Protein AF-A0A9E0TW47-F1 (afdb_monomer_lite)

pLDDT: mean 91.55, std 10.94, range [52.06, 98.81]

Radius of gyration: 15.52 Å; chains: 1; bounding box: 39×32×37 Å

Sequence (201 aa):
GRAPLPYGQGLGFINGILNSKADAVGSALYISNMIDGYDVPGVHNATHGLWDVYEYIRGSRYKATTPVRLLHEMWDNFFDNSPAGSKFLQNCHSQGATHVRNALLDYSEERRQRIFVVAIAPGSYIDPKTCAKVIHYRAPWWRDFVPRIDSAGAERAKGTIVDLKSHPDAKFFDHEFQSPTYRGVLKQHIDKYIESGGQSL

Secondary structure (DSSP, 8-state):
-PPPPSTT-EEEEE--SS--HHHHHHHHHHHHTTTTT----EE----S-HHHHHHHHHH-TT---HHHHHHHHHHHHHHHTS-TT--EEEEEETHHHHHHHHHHHHS-HHHHTTEEEEEES-SSPPPTTSSSEEEEEE--TTT--GGGS-HHHHHHTGGGEEEPPPPTTS-SS---TT-HHHHHHHHHHHHHHHHTTS---

Structure (mmCIF, N/CA/C/O backbone):
data_AF-A0A9E0TW47-F1
#
_entry.id   AF-A0A9E0TW47-F1
#
loop_
_atom_site.group_PDB
_atom_site.id
_atom_site.type_symbol
_atom_site.label_atom_id
_atom_site.label_alt_id
_atom_site.label_comp_id
_atom_site.label_asym_id
_atom_site.label_entity_id
_atom_site.label_seq_id
_atom_site.pdbx_PDB_ins_code
_atom_site.Cartn_x
_atom_site.Cartn_y
_atom_site.Cartn_z
_atom_site.occupancy
_atom_site.B_iso_or_equiv
_atom_site.auth_seq_id
_atom_site.auth_comp_id
_atom_site.auth_asym_id
_atom_site.auth_atom_id
_atom_site.pdbx_PDB_model_num
ATOM 1 N N . GLY A 1 1 ? -20.648 8.342 -9.990 1.00 66.50 1 GLY A N 1
ATOM 2 C CA . GLY A 1 1 ? -19.434 7.890 -9.280 1.00 66.50 1 GLY A CA 1
ATOM 3 C C . GLY A 1 1 ? -19.555 6.408 -8.996 1.00 66.50 1 GLY A C 1
ATOM 4 O O . GLY A 1 1 ? -20.666 5.897 -9.092 1.00 66.50 1 GLY A O 1
ATOM 5 N N . ARG A 1 2 ? -18.442 5.725 -8.702 1.00 84.94 2 ARG A N 1
ATOM 6 C CA . ARG A 1 2 ? -18.466 4.345 -8.183 1.00 84.94 2 ARG A CA 1
ATOM 7 C C . ARG A 1 2 ? -19.050 4.356 -6.761 1.00 84.94 2 ARG A C 1
ATOM 9 O O . ARG A 1 2 ? -18.980 5.384 -6.090 1.00 84.94 2 ARG A O 1
ATOM 16 N N . ALA A 1 3 ? -19.689 3.267 -6.344 1.00 89.94 3 ALA A N 1
ATOM 17 C CA . ALA A 1 3 ? -20.234 3.163 -4.989 1.00 89.94 3 ALA A CA 1
ATOM 18 C C . ALA A 1 3 ? -19.086 3.012 -3.976 1.00 89.94 3 ALA A C 1
ATOM 20 O O . ALA A 1 3 ? -18.102 2.357 -4.314 1.00 89.94 3 ALA A O 1
ATOM 21 N N . PRO A 1 4 ? -19.174 3.572 -2.759 1.00 90.50 4 PRO A N 1
ATOM 22 C CA . PRO A 1 4 ? -18.180 3.312 -1.722 1.00 90.50 4 PRO A CA 1
ATOM 23 C C . PRO A 1 4 ? -18.244 1.852 -1.258 1.00 90.50 4 PRO A C 1
ATOM 25 O O . PRO A 1 4 ? -19.261 1.177 -1.437 1.00 90.50 4 PRO A O 1
ATOM 28 N N . LEU A 1 5 ? -17.167 1.386 -0.627 1.00 92.00 5 LEU A N 1
ATOM 29 C CA . LEU A 1 5 ? -17.155 0.108 0.085 1.00 92.00 5 LEU A CA 1
ATOM 30 C C . LEU A 1 5 ? -18.229 0.056 1.194 1.00 92.00 5 LEU A C 1
ATOM 32 O O . LEU A 1 5 ? -18.685 1.108 1.657 1.00 92.00 5 LEU A O 1
ATOM 36 N N . PRO A 1 6 ? -18.631 -1.152 1.645 1.00 93.00 6 PRO A N 1
ATOM 37 C CA . PRO A 1 6 ? -19.550 -1.302 2.769 1.00 93.00 6 PRO A CA 1
ATOM 38 C C . PRO A 1 6 ? -19.101 -0.515 4.007 1.00 93.00 6 PRO A C 1
ATOM 40 O O . PRO A 1 6 ? -17.908 -0.368 4.274 1.00 93.00 6 PRO A O 1
ATOM 43 N N . TYR A 1 7 ? -20.071 -0.028 4.783 1.00 90.94 7 TYR A N 1
ATOM 44 C CA . TYR A 1 7 ? -19.818 0.797 5.964 1.00 90.94 7 TYR A CA 1
ATOM 45 C C . TYR A 1 7 ? -18.813 0.143 6.931 1.00 90.94 7 TYR A C 1
ATOM 47 O O . TYR A 1 7 ? -18.947 -1.031 7.275 1.00 90.94 7 TYR A O 1
ATOM 55 N N . GLY A 1 8 ? -17.804 0.911 7.361 1.00 91.31 8 GLY A N 1
ATOM 56 C CA . GLY A 1 8 ? -16.704 0.435 8.210 1.00 91.31 8 GLY A CA 1
ATOM 57 C C . GLY A 1 8 ? -15.509 -0.171 7.462 1.00 91.31 8 GLY A C 1
ATOM 58 O O . GLY A 1 8 ? -14.531 -0.552 8.104 1.00 91.31 8 GLY A O 1
ATOM 59 N N . GLN A 1 9 ? -15.549 -0.224 6.126 1.00 94.81 9 GLN A N 1
ATOM 60 C CA . GLN A 1 9 ? -14.432 -0.658 5.283 1.00 94.81 9 GLN A CA 1
ATOM 61 C C . GLN A 1 9 ? -13.877 0.513 4.467 1.00 94.81 9 GLN A C 1
ATOM 63 O O . GLN A 1 9 ? -14.624 1.330 3.931 1.00 94.81 9 GLN A O 1
ATOM 68 N N . GLY A 1 10 ? -12.554 0.593 4.364 1.00 95.88 10 GLY A N 1
ATOM 69 C CA . GLY A 1 10 ? -11.852 1.645 3.642 1.00 95.88 10 GLY A CA 1
ATOM 70 C C . GLY A 1 10 ? -10.606 1.094 2.972 1.00 95.88 10 GLY A C 1
ATOM 71 O O . GLY A 1 10 ? -9.809 0.397 3.598 1.00 95.88 10 GLY A O 1
ATOM 72 N N . LEU A 1 11 ? -10.441 1.403 1.690 1.00 97.06 11 LEU A N 1
ATOM 73 C CA . LEU A 1 11 ? -9.327 0.931 0.879 1.00 97.06 11 LEU A CA 1
ATOM 74 C C . LEU A 1 11 ? -8.793 2.090 0.045 1.00 97.06 11 LEU A C 1
ATOM 76 O O . LEU A 1 11 ? -9.553 2.728 -0.672 1.00 97.06 11 LEU A O 1
ATOM 80 N N . GLY A 1 12 ? -7.490 2.350 0.119 1.00 97.38 12 GLY A N 1
ATOM 81 C CA . GLY A 1 12 ? -6.844 3.437 -0.614 1.00 97.38 12 GLY A CA 1
ATOM 82 C C . GLY A 1 12 ? -5.634 2.998 -1.426 1.00 97.38 12 GLY A C 1
ATOM 83 O O . GLY A 1 12 ? -5.097 1.896 -1.260 1.00 97.38 12 GLY A O 1
ATOM 84 N N . PHE A 1 13 ? -5.176 3.903 -2.290 1.00 97.88 13 PHE A N 1
ATOM 85 C CA . PHE A 1 13 ? -3.991 3.717 -3.122 1.00 97.88 13 PHE A CA 1
ATOM 86 C C . PHE A 1 13 ? -3.110 4.973 -3.183 1.00 97.88 13 PHE A C 1
ATOM 88 O O . PHE A 1 13 ? -3.596 6.100 -3.134 1.00 97.88 13 PHE A O 1
ATOM 95 N N . ILE A 1 14 ? -1.798 4.782 -3.323 1.00 97.00 14 ILE A N 1
ATOM 96 C CA . ILE A 1 14 ? -0.852 5.839 -3.702 1.00 97.00 14 ILE A CA 1
ATOM 97 C C . ILE A 1 14 ? 0.190 5.295 -4.681 1.00 97.00 14 ILE A C 1
ATOM 99 O O . ILE A 1 14 ? 0.812 4.254 -4.442 1.00 97.00 14 ILE A O 1
ATOM 103 N N . ASN A 1 15 ? 0.388 6.019 -5.784 1.00 93.38 15 ASN A N 1
ATOM 104 C CA . ASN A 1 15 ? 1.308 5.640 -6.854 1.00 93.38 15 ASN A CA 1
ATOM 105 C C . ASN A 1 15 ? 2.779 5.949 -6.539 1.00 93.38 15 ASN A C 1
ATOM 107 O O . ASN A 1 15 ? 3.117 6.773 -5.686 1.00 93.38 15 ASN A O 1
ATOM 111 N N . GLY A 1 16 ? 3.651 5.305 -7.314 1.00 88.94 16 GLY A N 1
ATOM 112 C CA . GLY A 1 16 ? 5.073 5.607 -7.393 1.00 88.94 16 GLY A CA 1
ATOM 113 C C . GLY A 1 16 ? 5.393 6.865 -8.197 1.00 88.94 16 GLY A C 1
ATOM 114 O O . GLY A 1 16 ? 4.528 7.673 -8.525 1.00 88.94 16 GLY A O 1
ATOM 115 N N . ILE A 1 17 ? 6.664 7.021 -8.542 1.00 83.62 17 ILE A N 1
ATOM 116 C CA . ILE A 1 17 ? 7.142 8.148 -9.351 1.00 83.62 17 ILE A CA 1
ATOM 117 C C . ILE A 1 17 ? 6.921 7.969 -10.836 1.00 83.62 17 ILE A C 1
ATOM 119 O O . ILE A 1 17 ? 6.641 6.862 -11.282 1.00 83.62 17 ILE A O 1
ATOM 123 N N . LEU A 1 18 ? 7.067 9.062 -11.589 1.00 78.94 18 LEU A N 1
ATOM 124 C CA . LEU A 1 18 ? 6.914 9.081 -13.049 1.00 78.94 18 LEU A CA 1
ATOM 125 C C . LEU A 1 18 ? 5.565 8.530 -13.530 1.00 78.94 18 LEU A C 1
ATOM 127 O O . LEU A 1 18 ? 5.456 7.971 -14.615 1.00 78.94 18 LEU A O 1
ATOM 131 N N . ASN A 1 19 ? 4.536 8.695 -12.704 1.00 79.81 19 ASN A N 1
ATOM 132 C CA . ASN A 1 19 ? 3.164 8.380 -13.052 1.00 79.81 19 ASN A CA 1
ATOM 133 C C . ASN A 1 19 ? 2.421 9.692 -13.295 1.00 79.81 19 ASN A C 1
ATOM 135 O O . ASN A 1 19 ? 2.396 10.582 -12.433 1.00 79.81 19 ASN A O 1
ATOM 139 N N . SER A 1 20 ? 1.783 9.805 -14.455 1.00 84.06 20 SER A N 1
ATOM 140 C CA . SER A 1 20 ? 0.803 10.856 -14.693 1.00 84.06 20 SER A CA 1
ATOM 141 C C . SER A 1 20 ? -0.398 10.674 -13.757 1.00 84.06 20 SER A C 1
ATOM 143 O O . SER A 1 20 ? -0.607 9.616 -13.153 1.00 84.06 20 SER A O 1
ATOM 145 N N . LYS A 1 21 ? -1.243 11.703 -13.652 1.00 85.50 21 LYS A N 1
ATOM 146 C CA . LYS A 1 21 ? -2.516 11.573 -12.930 1.00 85.50 21 LYS A CA 1
ATOM 147 C C . LYS A 1 21 ? -3.383 10.452 -13.524 1.00 85.50 21 LYS A C 1
ATOM 149 O O . LYS A 1 21 ? -4.067 9.760 -12.778 1.00 85.50 21 LYS A O 1
ATOM 154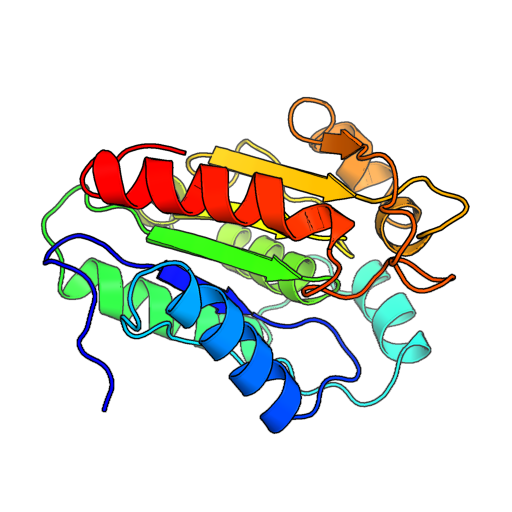 N N . ALA A 1 22 ? -3.332 10.258 -14.844 1.00 87.38 22 ALA A N 1
ATOM 155 C CA . ALA A 1 22 ? -4.068 9.195 -15.522 1.00 87.38 22 ALA A CA 1
ATOM 156 C C . ALA A 1 22 ? -3.562 7.800 -15.119 1.00 87.38 22 ALA A C 1
ATOM 158 O O . ALA A 1 22 ? -4.381 6.919 -14.880 1.00 87.38 22 ALA A O 1
ATOM 159 N N . ASP A 1 23 ? -2.251 7.616 -14.946 1.00 87.75 23 ASP A N 1
ATOM 160 C CA . ASP A 1 23 ? -1.669 6.336 -14.507 1.00 87.75 23 ASP A CA 1
ATOM 161 C C . ASP A 1 23 ? -2.045 6.006 -13.055 1.00 87.75 23 ASP A C 1
ATOM 163 O O . ASP A 1 23 ? -2.384 4.864 -12.720 1.00 87.75 23 ASP A O 1
ATOM 167 N N . ALA A 1 24 ? -2.046 7.025 -12.187 1.00 90.00 24 ALA A N 1
ATOM 168 C CA . ALA A 1 24 ? -2.489 6.886 -10.803 1.00 90.00 24 ALA A CA 1
ATOM 169 C C . ALA A 1 24 ? -3.975 6.496 -10.726 1.00 90.00 24 ALA A C 1
ATOM 171 O O . ALA A 1 24 ? -4.329 5.557 -10.010 1.00 90.00 24 ALA A O 1
ATOM 172 N N . VAL A 1 25 ? -4.829 7.155 -11.519 1.00 91.56 25 VAL A N 1
ATOM 173 C CA . VAL A 1 25 ? -6.249 6.792 -11.659 1.00 91.56 25 VAL A CA 1
ATOM 174 C C . VAL A 1 25 ? -6.395 5.383 -12.232 1.00 91.56 25 VAL A C 1
ATOM 176 O O . VAL A 1 25 ? -7.169 4.597 -11.699 1.00 91.56 25 VAL A O 1
ATOM 179 N N . GLY A 1 26 ? -5.625 5.022 -13.260 1.00 93.12 26 GLY A N 1
ATOM 180 C CA . GLY A 1 26 ? -5.636 3.684 -13.850 1.00 93.12 26 GLY A CA 1
ATOM 181 C C . GLY A 1 26 ? -5.308 2.592 -12.832 1.00 93.12 26 GLY A C 1
ATOM 182 O O . GLY A 1 26 ? -5.943 1.542 -12.828 1.00 93.12 26 GLY A O 1
ATOM 183 N N . SER A 1 27 ? -4.381 2.857 -11.913 1.00 94.44 27 SER A N 1
ATOM 184 C CA . SER A 1 27 ? -4.019 1.921 -10.841 1.00 94.44 27 SER A CA 1
ATOM 185 C C . SER A 1 27 ? -5.092 1.810 -9.754 1.00 94.44 27 SER A C 1
ATOM 187 O O . SER A 1 27 ? -5.380 0.704 -9.300 1.00 94.44 27 SER A O 1
ATOM 189 N N . ALA A 1 28 ? -5.749 2.914 -9.388 1.00 93.94 28 ALA A N 1
ATOM 190 C CA . ALA A 1 28 ? -6.915 2.867 -8.503 1.00 93.94 28 ALA A CA 1
ATOM 191 C C . ALA A 1 28 ? -8.090 2.113 -9.155 1.00 93.94 28 ALA A C 1
ATOM 193 O O . ALA A 1 28 ? -8.722 1.275 -8.515 1.00 93.94 28 ALA A O 1
ATOM 194 N N . LEU A 1 29 ? -8.335 2.331 -10.453 1.00 94.62 29 LEU A N 1
ATOM 195 C CA . LEU A 1 29 ? -9.339 1.596 -11.230 1.00 94.62 29 LEU A CA 1
ATOM 196 C C . LEU A 1 29 ? -9.000 0.107 -11.346 1.00 94.62 29 LEU A C 1
ATOM 198 O O . LEU A 1 29 ? -9.902 -0.722 -11.276 1.00 94.62 29 LEU A O 1
ATOM 202 N N . TYR A 1 30 ? -7.719 -0.236 -11.490 1.00 95.94 30 TYR A N 1
ATOM 203 C CA . TYR A 1 30 ? -7.255 -1.621 -11.504 1.00 95.94 30 TYR A CA 1
ATOM 204 C C . TYR A 1 30 ? -7.615 -2.344 -10.203 1.00 95.94 30 TYR A C 1
ATOM 206 O O . TYR A 1 30 ? -8.184 -3.430 -10.264 1.00 95.94 30 TYR A O 1
ATOM 214 N N . ILE A 1 31 ? -7.369 -1.717 -9.047 1.00 95.88 31 ILE A N 1
ATOM 215 C CA . ILE A 1 31 ? -7.783 -2.251 -7.740 1.00 95.88 31 ILE A CA 1
ATOM 216 C C . ILE A 1 31 ? -9.305 -2.315 -7.645 1.00 95.88 31 ILE A C 1
ATOM 218 O O . ILE A 1 31 ? -9.854 -3.341 -7.270 1.00 95.88 31 ILE A O 1
ATOM 222 N N . SER A 1 32 ? -9.991 -1.239 -8.023 1.00 95.50 32 SER A N 1
ATOM 223 C CA . SER A 1 32 ? -11.448 -1.156 -7.976 1.00 95.50 32 SER A CA 1
ATOM 224 C C . SER A 1 32 ? -12.118 -2.269 -8.794 1.00 95.50 32 SER A C 1
ATOM 226 O O . SER A 1 32 ? -13.090 -2.873 -8.355 1.00 95.50 32 SER A O 1
ATOM 228 N N . ASN A 1 33 ? -11.555 -2.631 -9.948 1.00 94.19 33 ASN A N 1
ATOM 229 C CA . ASN A 1 33 ? -12.041 -3.752 -10.753 1.00 94.19 33 ASN A CA 1
ATOM 230 C C . ASN A 1 33 ? -11.801 -5.129 -10.091 1.00 94.19 33 ASN A C 1
ATOM 232 O O . ASN A 1 33 ? -12.416 -6.102 -10.514 1.00 94.19 33 ASN A O 1
ATOM 236 N N . MET A 1 34 ? -10.925 -5.238 -9.083 1.00 94.12 34 MET A N 1
ATOM 237 C CA . MET A 1 34 ? -10.777 -6.458 -8.269 1.00 94.12 34 MET A CA 1
ATOM 238 C C . MET A 1 34 ? -11.858 -6.595 -7.193 1.00 94.12 34 MET A C 1
ATOM 240 O O . MET A 1 34 ? -12.039 -7.700 -6.688 1.00 94.12 34 MET A O 1
ATOM 244 N N . ILE A 1 35 ? -12.540 -5.494 -6.859 1.00 93.06 35 ILE A N 1
ATOM 245 C CA . ILE A 1 35 ? -13.580 -5.388 -5.825 1.00 93.06 35 ILE A CA 1
ATOM 246 C C . ILE A 1 35 ? -14.906 -4.944 -6.443 1.00 93.06 35 ILE A C 1
ATOM 248 O O . ILE A 1 35 ? -15.518 -3.980 -5.999 1.00 93.06 35 ILE A O 1
ATOM 252 N N . ASP A 1 36 ? -15.315 -5.584 -7.537 1.00 90.94 36 ASP A N 1
ATOM 253 C CA . ASP A 1 36 ? -16.623 -5.369 -8.175 1.00 90.94 36 ASP A CA 1
ATOM 254 C C . ASP A 1 36 ? -16.950 -3.903 -8.533 1.00 90.94 36 ASP A C 1
ATOM 256 O O . ASP A 1 36 ? -18.107 -3.507 -8.671 1.00 90.94 36 ASP A O 1
ATOM 260 N N . GLY A 1 37 ? -15.918 -3.076 -8.727 1.00 91.62 37 GLY A N 1
ATOM 261 C CA . GLY A 1 37 ? -16.061 -1.678 -9.114 1.00 91.62 37 GLY A CA 1
ATOM 262 C C . GLY A 1 37 ? -16.352 -0.710 -7.964 1.00 91.62 37 GLY A C 1
ATOM 263 O O . GLY A 1 37 ? -16.763 0.416 -8.254 1.00 91.62 37 GLY A O 1
ATOM 264 N N . TYR A 1 38 ? -16.130 -1.087 -6.699 1.00 93.69 38 TYR A N 1
ATOM 265 C CA . TYR A 1 38 ? -16.208 -0.155 -5.563 1.00 93.69 38 TYR A CA 1
ATOM 266 C C . TYR A 1 38 ? -15.161 0.957 -5.646 1.00 93.69 38 TYR A C 1
ATOM 268 O O . TYR A 1 38 ? -14.063 0.762 -6.160 1.00 93.69 38 TYR A O 1
ATOM 276 N N . ASP A 1 39 ? -15.491 2.136 -5.135 1.00 92.44 39 ASP A N 1
ATOM 277 C CA . ASP A 1 39 ? -14.611 3.296 -5.159 1.00 92.44 39 ASP A CA 1
ATOM 278 C C . ASP A 1 39 ? -13.325 3.055 -4.357 1.00 92.44 39 ASP A C 1
ATOM 280 O O . ASP A 1 39 ? -13.345 2.483 -3.266 1.00 92.44 39 ASP A O 1
ATOM 284 N N . VAL A 1 40 ? -12.204 3.504 -4.921 1.00 94.56 40 VAL A N 1
ATOM 285 C CA . VAL A 1 40 ? -10.871 3.395 -4.320 1.00 94.56 40 VAL A CA 1
ATOM 286 C C . VAL A 1 40 ? -10.241 4.784 -4.341 1.00 94.56 40 VAL A C 1
ATOM 288 O O . VAL A 1 40 ? -9.709 5.187 -5.383 1.00 94.56 40 VAL A O 1
ATOM 291 N N . PRO A 1 41 ? -10.286 5.542 -3.230 1.00 92.06 41 PRO A N 1
ATOM 292 C CA . PRO A 1 41 ? -9.598 6.820 -3.145 1.00 92.06 41 PRO A CA 1
ATOM 293 C C . PRO A 1 41 ? -8.095 6.659 -3.404 1.00 92.06 41 PRO A C 1
ATOM 295 O O . PRO A 1 41 ? -7.439 5.725 -2.932 1.00 92.06 41 PRO A O 1
ATOM 298 N N . GLY A 1 42 ? -7.545 7.591 -4.182 1.00 89.12 42 GLY A N 1
ATOM 299 C CA . GLY A 1 42 ? -6.147 7.591 -4.589 1.00 89.12 42 GLY A CA 1
ATOM 300 C C . GLY A 1 42 ? -5.460 8.914 -4.273 1.00 89.12 42 GLY A C 1
ATOM 301 O O . GLY A 1 42 ? -5.961 9.976 -4.643 1.00 89.12 42 GLY A O 1
ATOM 302 N N . VAL A 1 43 ? -4.282 8.857 -3.654 1.00 91.50 43 VAL A N 1
ATOM 303 C CA . VAL A 1 43 ? -3.378 10.008 -3.538 1.00 91.50 43 VAL A CA 1
ATOM 304 C C . VAL A 1 43 ? -2.419 9.989 -4.723 1.00 91.50 43 VAL A C 1
ATOM 306 O O . VAL A 1 43 ? -1.697 9.013 -4.927 1.00 91.50 43 VAL A O 1
ATOM 309 N N . HIS A 1 44 ? -2.398 11.071 -5.508 1.00 89.00 44 HIS A N 1
ATOM 310 C CA . HIS A 1 44 ? -1.461 11.199 -6.625 1.00 89.00 44 HIS A CA 1
ATOM 311 C C . HIS A 1 44 ? -0.129 11.783 -6.154 1.00 89.00 44 HIS A C 1
ATOM 313 O O . HIS A 1 44 ? -0.052 12.940 -5.737 1.00 89.00 44 HIS A O 1
ATOM 319 N N . ASN A 1 45 ? 0.934 10.990 -6.256 1.00 84.50 45 ASN A N 1
ATOM 320 C CA . ASN A 1 45 ? 2.296 11.469 -6.057 1.00 84.50 45 ASN A CA 1
ATOM 321 C C . ASN A 1 45 ? 2.837 12.109 -7.348 1.00 84.50 45 ASN A C 1
ATOM 323 O O . ASN A 1 45 ? 3.370 11.417 -8.220 1.00 84.50 45 ASN A O 1
ATOM 327 N N . ALA A 1 46 ? 2.687 13.429 -7.476 1.00 77.62 46 ALA A N 1
ATOM 328 C CA . ALA A 1 46 ? 3.235 14.197 -8.591 1.00 77.62 46 ALA A CA 1
ATOM 329 C C . ALA A 1 46 ? 4.754 14.382 -8.422 1.00 77.62 46 ALA A C 1
ATOM 331 O O . ALA A 1 46 ? 5.208 15.124 -7.551 1.00 77.62 46 ALA A O 1
ATOM 332 N N . THR A 1 47 ? 5.550 13.708 -9.253 1.00 67.38 47 THR A N 1
ATOM 333 C CA . THR A 1 47 ? 7.022 13.773 -9.219 1.00 67.38 47 THR A CA 1
ATOM 334 C C . THR A 1 47 ? 7.618 14.099 -10.578 1.00 67.38 47 THR A C 1
ATOM 336 O O . THR A 1 47 ? 7.042 13.769 -11.611 1.00 67.38 47 THR A O 1
ATOM 339 N N . HIS A 1 48 ? 8.792 14.737 -10.560 1.00 61.62 48 HIS A N 1
ATOM 340 C CA . HIS A 1 48 ? 9.420 15.347 -11.735 1.00 61.62 48 HIS A CA 1
ATOM 341 C C . HIS A 1 48 ? 10.665 14.590 -12.261 1.00 61.62 48 HIS A C 1
ATOM 343 O O . HIS A 1 48 ? 11.260 15.035 -13.236 1.00 61.62 48 HIS A O 1
ATOM 349 N N . GLY A 1 49 ? 11.060 13.442 -11.678 1.00 61.22 49 GLY A N 1
ATOM 350 C CA . GLY A 1 49 ? 12.235 12.673 -12.132 1.00 61.22 49 GLY A CA 1
ATOM 351 C C . GLY A 1 49 ? 12.620 11.479 -11.240 1.00 61.22 49 GLY A C 1
ATOM 352 O O . GLY A 1 49 ? 12.300 11.465 -10.056 1.00 61.22 49 GLY A O 1
ATOM 353 N N . LEU A 1 50 ? 13.318 10.476 -11.797 1.00 60.69 50 LEU A N 1
ATOM 354 C CA . LEU A 1 50 ? 13.787 9.266 -11.083 1.00 60.69 50 LEU A CA 1
ATOM 355 C C . LEU A 1 50 ? 14.970 9.535 -10.133 1.00 60.69 50 LEU A C 1
ATOM 357 O O . LEU A 1 50 ? 14.973 9.065 -8.996 1.00 60.69 50 LEU A O 1
ATOM 361 N N . TRP A 1 51 ? 15.970 10.289 -10.597 1.00 58.22 51 TRP A N 1
ATOM 362 C CA . TRP A 1 51 ? 17.236 10.498 -9.880 1.00 58.22 51 TRP A CA 1
ATOM 363 C C . TRP A 1 51 ? 17.105 11.452 -8.693 1.00 58.22 51 TRP A C 1
ATOM 365 O O . TRP A 1 51 ? 17.549 11.121 -7.594 1.00 58.22 51 TRP A O 1
ATOM 375 N N . ASP A 1 52 ? 16.398 12.566 -8.874 1.00 59.81 52 ASP A N 1
ATOM 376 C CA . ASP A 1 52 ? 16.124 13.518 -7.790 1.00 59.81 52 ASP A CA 1
ATOM 377 C C . ASP A 1 52 ? 15.297 12.874 -6.676 1.00 59.81 52 ASP A C 1
ATOM 379 O O . ASP A 1 52 ? 15.482 13.159 -5.496 1.00 59.81 52 ASP A O 1
ATOM 383 N N . VAL A 1 53 ? 14.415 11.939 -7.036 1.00 61.25 53 VAL A N 1
ATOM 384 C CA . VAL A 1 53 ? 13.639 11.167 -6.068 1.00 61.25 53 VAL A CA 1
ATOM 385 C C . VAL A 1 53 ? 14.515 10.178 -5.317 1.00 61.25 53 VAL A C 1
ATOM 387 O O . VAL A 1 53 ? 14.318 9.994 -4.123 1.00 61.25 53 VAL A O 1
ATOM 390 N N . TYR A 1 54 ? 15.477 9.539 -5.974 1.00 62.56 54 TYR A N 1
ATOM 391 C CA . TYR A 1 54 ? 16.385 8.612 -5.311 1.00 62.56 54 TYR A CA 1
ATOM 392 C C . TYR A 1 54 ? 17.242 9.308 -4.244 1.00 62.56 54 TYR A C 1
ATOM 394 O O . TYR A 1 54 ? 17.334 8.854 -3.099 1.00 62.56 54 TYR A O 1
ATOM 402 N N . GLU A 1 55 ? 17.820 10.450 -4.612 1.00 60.97 55 GLU A N 1
ATOM 403 C CA . GLU A 1 55 ? 18.509 11.374 -3.708 1.00 60.97 55 GLU A CA 1
ATOM 404 C C . GLU A 1 55 ? 17.576 11.821 -2.575 1.00 60.97 55 GLU A C 1
ATOM 406 O O . GLU A 1 55 ? 17.918 11.709 -1.393 1.00 60.97 55 GLU A O 1
ATOM 411 N N . TYR A 1 56 ? 16.351 12.227 -2.924 1.00 62.66 56 TYR A N 1
ATOM 412 C CA . TYR A 1 56 ? 15.334 12.629 -1.964 1.00 62.66 56 TYR A CA 1
ATOM 413 C C . TYR A 1 56 ? 14.974 11.495 -1.003 1.00 62.66 56 TYR A C 1
ATOM 415 O O . TYR A 1 56 ? 15.035 11.717 0.189 1.00 62.66 56 TYR A O 1
ATOM 423 N N . ILE A 1 57 ? 14.698 10.265 -1.443 1.00 60.78 57 ILE A N 1
ATOM 424 C CA . ILE A 1 57 ? 14.372 9.117 -0.573 1.00 60.78 57 ILE A CA 1
ATOM 425 C C . ILE A 1 57 ? 15.479 8.874 0.460 1.00 60.78 57 ILE A C 1
ATOM 427 O O . ILE A 1 57 ? 15.187 8.592 1.628 1.00 60.78 57 ILE A O 1
ATOM 431 N N . ARG A 1 58 ? 16.747 9.002 0.049 1.00 59.53 58 ARG A N 1
ATOM 432 C CA . ARG A 1 58 ? 17.896 8.862 0.954 1.00 59.53 58 ARG A CA 1
ATOM 433 C C . ARG A 1 58 ? 18.011 10.039 1.933 1.00 59.53 58 ARG A C 1
ATOM 435 O O . ARG A 1 58 ? 18.364 9.810 3.089 1.00 59.53 58 ARG A O 1
ATOM 442 N N . GLY A 1 59 ? 17.673 11.260 1.508 1.00 52.06 59 GLY A N 1
ATOM 443 C CA . GLY A 1 59 ? 17.765 12.494 2.306 1.00 52.06 59 GLY A CA 1
ATOM 444 C C .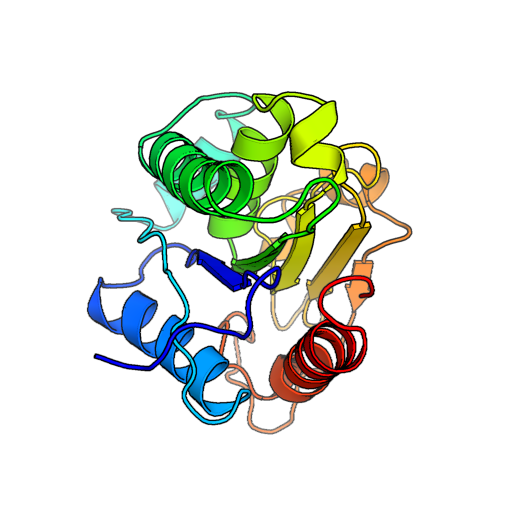 GLY A 1 59 ? 16.488 12.947 3.041 1.00 52.06 59 GLY A C 1
ATOM 445 O O . GLY A 1 59 ? 16.558 13.791 3.929 1.00 52.06 59 GLY A O 1
ATOM 446 N N . SER A 1 60 ? 15.314 12.406 2.714 1.00 53.75 60 SER A N 1
ATOM 447 C CA . SER A 1 60 ? 13.986 12.875 3.149 1.00 53.75 60 SER A CA 1
ATOM 448 C C . SER A 1 60 ? 13.379 12.017 4.250 1.00 53.75 60 SER A C 1
ATOM 450 O O . SER A 1 60 ? 12.150 11.941 4.387 1.00 53.75 60 SER A O 1
ATOM 452 N N . ARG A 1 61 ? 14.223 11.329 5.021 1.00 55.25 61 ARG A N 1
ATOM 453 C CA . ARG A 1 61 ? 13.780 10.656 6.238 1.00 55.25 61 ARG A CA 1
ATOM 454 C C . ARG A 1 61 ? 12.969 11.675 7.065 1.00 55.25 61 ARG A C 1
ATOM 456 O O . ARG A 1 61 ? 13.502 12.720 7.421 1.00 55.25 61 ARG A O 1
ATOM 463 N N . TYR A 1 62 ? 11.690 11.375 7.317 1.00 53.47 62 TYR A N 1
ATOM 464 C CA . TYR A 1 62 ? 10.810 12.116 8.238 1.00 53.47 62 TYR A CA 1
ATOM 465 C C . TYR A 1 62 ? 10.297 13.509 7.799 1.00 53.47 62 TYR A C 1
ATOM 467 O O . TYR A 1 62 ? 10.103 14.373 8.647 1.00 53.47 62 TYR A O 1
ATOM 475 N N . LYS A 1 63 ? 10.040 13.763 6.504 1.00 60.44 63 LYS A N 1
ATOM 476 C CA . LYS A 1 63 ? 9.393 15.022 6.055 1.00 60.44 63 LYS A CA 1
ATOM 477 C C . LYS A 1 63 ? 7.921 14.823 5.664 1.00 60.44 63 LYS A C 1
ATOM 479 O O . LYS A 1 63 ? 7.623 13.948 4.846 1.00 60.44 63 LYS A O 1
ATOM 484 N N . ALA A 1 64 ? 7.034 15.669 6.196 1.00 63.44 64 ALA A N 1
ATOM 485 C CA . ALA A 1 64 ? 5.620 15.755 5.823 1.00 63.44 64 ALA A CA 1
ATOM 486 C C . ALA A 1 64 ? 5.464 16.520 4.495 1.00 63.44 64 ALA A C 1
ATOM 488 O O . ALA A 1 64 ? 5.497 17.748 4.442 1.00 63.44 64 ALA A O 1
ATOM 489 N N . THR A 1 65 ? 5.374 15.780 3.391 1.00 78.69 65 THR A N 1
ATOM 490 C CA . THR A 1 65 ? 5.163 16.328 2.042 1.00 78.69 65 THR A CA 1
ATOM 491 C C . THR A 1 65 ? 3.677 16.440 1.697 1.00 78.69 65 THR A C 1
ATOM 493 O O . THR A 1 65 ? 2.831 15.885 2.393 1.00 78.69 65 THR A O 1
ATOM 496 N N . THR A 1 66 ? 3.330 17.088 0.578 1.00 85.50 66 THR A N 1
ATOM 497 C CA . THR A 1 66 ? 1.937 17.134 0.090 1.00 85.50 66 THR A CA 1
ATOM 498 C C . THR A 1 66 ? 1.276 15.747 0.006 1.00 85.50 66 THR A C 1
ATOM 500 O O . THR A 1 66 ? 0.178 15.612 0.540 1.00 85.50 66 THR A O 1
ATOM 503 N N . PRO A 1 67 ? 1.911 14.692 -0.556 1.00 88.56 67 PRO A N 1
ATOM 504 C CA . PRO A 1 67 ? 1.351 13.340 -0.494 1.00 88.56 67 PRO A CA 1
ATOM 505 C C . PRO A 1 67 ? 1.107 12.815 0.926 1.00 88.56 67 PRO A C 1
ATOM 507 O O . PRO A 1 67 ? 0.131 12.110 1.137 1.00 88.56 67 PRO A O 1
ATOM 510 N N . VAL A 1 68 ? 1.955 13.162 1.903 1.00 90.31 68 VAL A N 1
ATOM 511 C CA . VAL A 1 68 ? 1.755 12.772 3.312 1.00 90.31 68 VAL A CA 1
ATOM 512 C C . VAL A 1 68 ? 0.507 13.441 3.885 1.00 90.31 68 VAL A C 1
ATOM 514 O O . VAL A 1 68 ? -0.343 12.746 4.429 1.00 90.31 68 VAL A O 1
ATOM 517 N N . ARG A 1 69 ? 0.346 14.756 3.682 1.00 90.50 69 ARG A N 1
ATOM 518 C CA . ARG A 1 69 ? -0.861 15.480 4.111 1.00 90.50 69 ARG A CA 1
ATOM 519 C C . ARG A 1 69 ? -2.128 14.886 3.488 1.00 90.50 69 ARG A C 1
ATOM 521 O O . ARG A 1 69 ? -3.107 14.674 4.186 1.00 90.50 69 ARG A O 1
ATOM 528 N N . LEU A 1 70 ? -2.099 14.583 2.189 1.00 94.12 70 LEU A N 1
ATOM 529 C CA . LEU A 1 70 ? -3.245 13.987 1.493 1.00 94.12 70 LEU A CA 1
ATOM 530 C C . LEU A 1 70 ? -3.552 12.557 1.972 1.00 94.12 70 LEU A C 1
ATOM 532 O O . LEU A 1 70 ? -4.714 12.160 1.992 1.00 94.12 70 LEU A O 1
ATOM 536 N N . LEU A 1 71 ? -2.533 11.784 2.367 1.00 97.00 71 LEU A N 1
ATOM 537 C CA . LEU A 1 71 ? -2.737 10.480 3.005 1.00 97.00 71 LEU A CA 1
ATOM 538 C C . LEU A 1 71 ? -3.430 10.636 4.363 1.00 97.00 71 LEU A C 1
ATOM 540 O O . LEU A 1 71 ? -4.383 9.909 4.625 1.00 97.00 71 LEU A O 1
ATOM 544 N N . HIS A 1 72 ? -3.000 11.595 5.192 1.00 96.81 72 HIS A N 1
ATOM 545 C CA . HIS A 1 72 ? -3.672 11.892 6.461 1.00 96.81 72 HIS A CA 1
ATOM 546 C C . HIS A 1 72 ? -5.119 12.323 6.242 1.00 96.81 72 HIS A C 1
ATOM 548 O O . HIS A 1 72 ? -5.997 11.722 6.840 1.00 96.81 72 HIS A O 1
ATOM 554 N N . GLU A 1 73 ? -5.393 13.249 5.319 1.00 96.38 73 GLU A N 1
ATOM 555 C CA . GLU A 1 73 ? -6.765 13.680 5.001 1.00 96.38 73 GLU A CA 1
ATOM 556 C C . GLU A 1 73 ? -7.662 12.508 4.573 1.00 96.38 73 GLU A C 1
ATOM 558 O O . GLU A 1 73 ? -8.807 12.403 5.011 1.00 96.38 73 GLU A O 1
ATOM 563 N N . MET A 1 74 ? -7.140 11.592 3.751 1.00 97.25 74 MET A N 1
ATOM 564 C CA . MET A 1 74 ? -7.867 10.393 3.331 1.00 97.25 74 MET A CA 1
ATOM 565 C C . MET A 1 74 ? -8.159 9.454 4.509 1.00 97.25 74 MET A C 1
ATOM 567 O O . MET A 1 74 ? -9.279 8.952 4.632 1.00 97.25 74 MET A O 1
ATOM 571 N N . TRP A 1 75 ? -7.166 9.198 5.363 1.00 98.12 75 TRP A N 1
ATOM 572 C CA . TRP A 1 75 ? -7.325 8.325 6.526 1.00 98.12 75 TRP A CA 1
ATOM 573 C C . TRP A 1 75 ? -8.225 8.949 7.595 1.00 98.12 75 TRP A C 1
ATOM 575 O O . TRP A 1 75 ? -9.093 8.259 8.122 1.00 98.12 75 TRP A O 1
ATOM 585 N N . ASP A 1 76 ? -8.074 10.244 7.867 1.00 97.50 76 ASP A N 1
ATOM 586 C CA . ASP A 1 76 ? -8.901 11.003 8.806 1.00 97.50 76 ASP A CA 1
ATOM 587 C C . ASP A 1 76 ? -10.358 10.983 8.360 1.00 97.50 76 ASP A C 1
ATOM 589 O O . ASP A 1 76 ? -11.224 10.564 9.123 1.00 97.50 76 ASP A O 1
ATOM 593 N N . ASN A 1 77 ? -10.622 11.293 7.087 1.00 96.44 77 ASN A N 1
ATOM 594 C CA . ASN A 1 77 ? -11.972 11.228 6.542 1.00 96.44 77 ASN A CA 1
ATOM 595 C C . ASN A 1 77 ? -12.592 9.827 6.683 1.00 96.44 77 ASN A C 1
ATOM 597 O O . ASN A 1 77 ? -13.782 9.7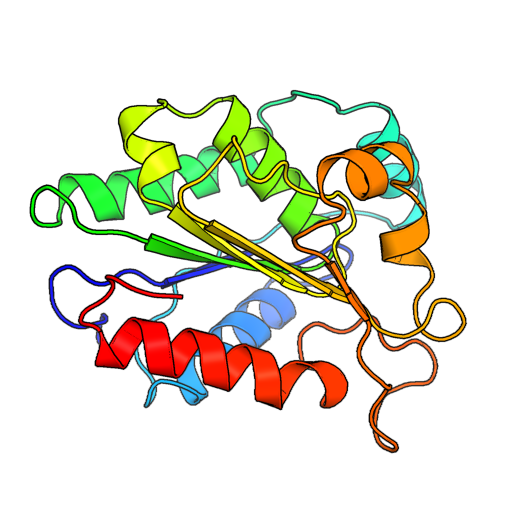14 6.964 1.00 96.44 77 ASN A O 1
ATOM 601 N N . PHE A 1 78 ? -11.814 8.754 6.519 1.00 97.12 78 PHE A N 1
ATOM 602 C CA . PHE A 1 78 ? -12.315 7.403 6.773 1.00 97.12 78 PHE A CA 1
ATOM 603 C C . PHE A 1 78 ? -12.612 7.167 8.259 1.00 97.12 78 PHE A C 1
ATOM 605 O O . PHE A 1 78 ? -13.712 6.726 8.597 1.00 97.12 78 PHE A O 1
ATOM 612 N N . PHE A 1 79 ? -11.652 7.437 9.146 1.00 97.38 79 PHE A N 1
ATOM 613 C CA . PHE A 1 79 ? -11.779 7.118 10.568 1.00 97.38 79 PHE A CA 1
ATOM 614 C C . PHE A 1 79 ? -12.825 7.972 11.283 1.00 97.38 79 PHE A C 1
ATOM 616 O O . PHE A 1 79 ? -13.495 7.456 12.175 1.00 97.38 79 PHE A O 1
ATOM 623 N N . ASP A 1 80 ? -12.999 9.229 10.877 1.00 96.81 80 ASP A N 1
ATOM 624 C CA . ASP A 1 80 ? -13.978 10.150 11.463 1.00 96.81 80 ASP A CA 1
ATOM 625 C C . ASP A 1 80 ? -15.418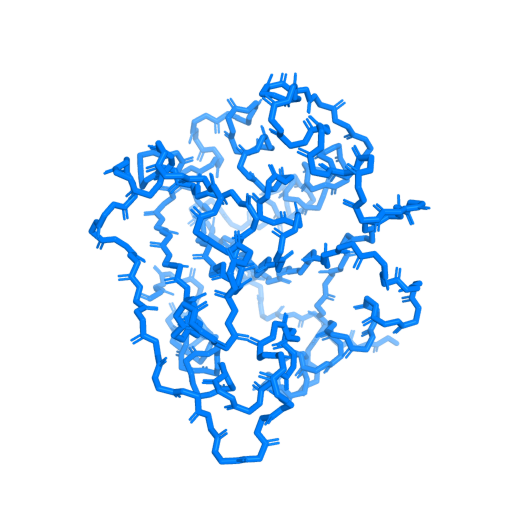 9.797 11.061 1.00 96.81 80 ASP A C 1
ATOM 627 O O . ASP A 1 80 ? -16.363 10.134 11.771 1.00 96.81 80 ASP A O 1
ATOM 631 N N . ASN A 1 81 ? -15.592 9.073 9.949 1.00 95.88 81 ASN A N 1
ATOM 632 C CA . ASN A 1 81 ? -16.898 8.680 9.415 1.00 95.88 81 ASN A CA 1
ATOM 633 C C . ASN A 1 81 ? -17.187 7.173 9.533 1.00 95.88 81 ASN A C 1
ATOM 635 O O . ASN A 1 81 ? -18.171 6.691 8.970 1.00 95.88 81 ASN A O 1
ATOM 639 N N . SER A 1 82 ? -16.360 6.419 10.262 1.00 95.75 82 SER A N 1
ATOM 640 C CA . SER A 1 82 ? -16.499 4.965 10.419 1.00 95.75 82 SER A CA 1
ATOM 641 C C . SER A 1 82 ? -16.672 4.559 11.885 1.00 95.75 82 SER A C 1
ATOM 643 O O . SER A 1 82 ? -16.272 5.302 12.782 1.00 95.75 82 SER A O 1
ATOM 645 N N . PRO A 1 83 ? -17.229 3.365 12.172 1.00 95.31 83 PRO A N 1
ATOM 646 C CA . PRO A 1 83 ? -17.327 2.860 13.536 1.00 95.31 83 PRO A CA 1
ATOM 647 C C . PRO A 1 83 ? -15.971 2.802 14.241 1.00 95.31 83 PRO A C 1
ATOM 649 O O . PRO A 1 83 ? -14.931 2.554 13.616 1.00 95.31 83 PRO A O 1
ATOM 652 N N . ALA A 1 84 ? -15.986 2.943 15.566 1.00 94.06 84 ALA A N 1
ATOM 653 C CA . ALA A 1 84 ? -14.799 2.739 16.384 1.00 94.06 84 ALA A CA 1
ATOM 654 C C . ALA A 1 84 ? -14.182 1.353 16.114 1.00 94.06 84 ALA A C 1
ATOM 656 O O . ALA A 1 84 ? -14.886 0.350 16.014 1.00 94.06 84 ALA A O 1
ATOM 657 N N . GLY A 1 85 ? -12.856 1.302 15.973 1.00 94.38 85 GLY A N 1
ATOM 658 C CA . GLY A 1 85 ? -12.133 0.064 15.658 1.00 94.38 85 GLY A CA 1
ATOM 659 C C . GLY A 1 85 ? -12.117 -0.333 14.175 1.00 94.38 85 GLY A C 1
ATOM 660 O O . GLY A 1 85 ? -11.467 -1.322 13.835 1.00 94.38 85 GLY A O 1
ATOM 661 N N . SER A 1 86 ? -12.755 0.433 13.282 1.00 97.38 86 SER A N 1
ATOM 662 C CA . SER A 1 86 ? -12.617 0.230 11.830 1.00 97.38 86 SER A CA 1
ATOM 663 C C . SER A 1 86 ? -11.157 0.355 11.402 1.00 97.38 86 SER A C 1
ATOM 665 O O . SER A 1 86 ? -10.423 1.194 11.934 1.00 97.38 86 SER A O 1
ATOM 667 N N . LYS A 1 87 ? -10.741 -0.470 10.437 1.00 98.19 87 LYS A N 1
ATOM 668 C CA . LYS A 1 87 ? -9.375 -0.484 9.904 1.00 98.19 87 LYS A CA 1
ATOM 669 C C . LYS A 1 87 ? -9.366 -0.137 8.427 1.00 98.19 87 LYS A C 1
ATOM 671 O O . LYS A 1 87 ? -10.315 -0.448 7.716 1.00 98.19 87 LYS A O 1
ATOM 676 N N . PHE A 1 88 ? -8.276 0.462 7.969 1.00 98.44 88 PHE A N 1
ATOM 677 C CA . PHE A 1 88 ? -8.099 0.906 6.588 1.00 98.44 88 PHE A CA 1
ATOM 678 C C . PHE A 1 88 ? -7.035 0.070 5.873 1.00 98.44 88 PHE A C 1
ATOM 680 O O . PHE A 1 88 ? -5.965 -0.162 6.436 1.00 98.44 88 PHE A O 1
ATOM 687 N N . LEU A 1 89 ? -7.288 -0.344 4.631 1.00 98.62 89 LEU A N 1
ATOM 688 C CA . LEU A 1 89 ? -6.306 -1.008 3.775 1.00 98.62 89 LEU A CA 1
ATOM 689 C C . LEU A 1 89 ? -5.632 -0.007 2.826 1.00 98.62 89 LEU A C 1
ATOM 691 O O . LEU A 1 89 ? -6.225 0.464 1.860 1.00 98.62 89 LEU A O 1
ATOM 695 N N . GLN A 1 90 ? -4.354 0.275 3.057 1.00 98.69 90 GLN A N 1
ATOM 696 C CA . GLN A 1 90 ? -3.535 1.118 2.196 1.00 98.69 90 GLN A CA 1
ATOM 697 C C . GLN A 1 90 ? -2.685 0.276 1.238 1.00 98.69 90 GLN A C 1
ATOM 699 O O . GLN A 1 90 ? -1.746 -0.407 1.646 1.00 98.69 90 GLN A O 1
ATOM 704 N N . ASN A 1 91 ? -2.939 0.409 -0.061 1.00 98.56 91 ASN A N 1
ATOM 705 C CA . ASN A 1 91 ? -2.045 -0.096 -1.100 1.00 98.56 91 ASN A CA 1
ATOM 706 C C . ASN A 1 91 ? -1.054 0.999 -1.498 1.00 98.56 91 ASN A C 1
ATOM 708 O O . ASN A 1 91 ? -1.429 2.165 -1.653 1.00 98.56 91 ASN A O 1
ATOM 712 N N . CYS A 1 92 ? 0.217 0.657 -1.672 1.00 98.12 92 CYS A N 1
ATOM 713 C CA . CYS A 1 92 ? 1.222 1.625 -2.105 1.00 98.12 92 CYS A CA 1
ATOM 714 C C . CYS A 1 92 ? 2.263 1.002 -3.030 1.00 98.12 92 CYS A C 1
ATOM 716 O O . CYS A 1 92 ? 2.533 -0.198 -2.981 1.00 98.12 92 CYS A O 1
ATOM 718 N N . HIS A 1 93 ? 2.842 1.837 -3.891 1.00 97.44 93 HIS A N 1
ATOM 719 C CA . HIS A 1 93 ? 3.791 1.402 -4.911 1.00 97.44 93 HIS A CA 1
ATOM 720 C C . HIS A 1 93 ? 5.043 2.273 -4.936 1.00 97.44 93 HIS A C 1
ATOM 722 O O . HIS A 1 93 ? 4.928 3.498 -4.904 1.00 97.44 93 HIS A O 1
ATOM 728 N N . SER A 1 94 ? 6.232 1.667 -5.042 1.00 94.88 94 SER A N 1
ATOM 729 C CA . SER A 1 94 ? 7.495 2.396 -5.245 1.00 94.88 94 SER A CA 1
ATOM 730 C C . SER A 1 94 ? 7.667 3.542 -4.229 1.00 94.88 94 SER A C 1
ATOM 732 O O . SER A 1 94 ? 7.567 3.293 -3.024 1.00 94.88 94 SER A O 1
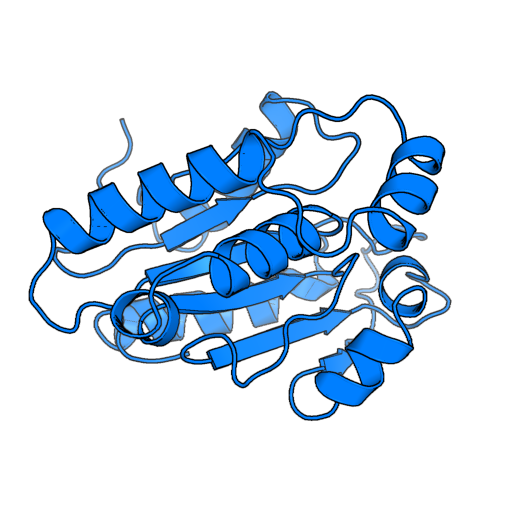ATOM 734 N N . GLN A 1 95 ? 7.902 4.793 -4.644 1.00 92.38 95 GLN A N 1
ATOM 735 C CA . GLN A 1 95 ? 7.999 5.933 -3.711 1.00 92.38 95 GLN A CA 1
ATOM 736 C C . GLN A 1 95 ? 6.697 6.207 -2.931 1.00 92.38 95 GLN A C 1
ATOM 738 O O . GLN A 1 95 ? 6.750 6.759 -1.833 1.00 92.38 95 GLN A O 1
ATOM 743 N N . GLY A 1 96 ? 5.535 5.770 -3.418 1.00 94.31 96 GLY A N 1
ATOM 744 C CA . GLY A 1 96 ? 4.295 5.799 -2.641 1.00 94.31 96 GLY A CA 1
ATOM 745 C C . GLY A 1 96 ? 4.453 5.102 -1.284 1.00 94.31 96 GLY A C 1
ATOM 746 O O . GLY A 1 96 ? 3.957 5.605 -0.279 1.00 94.31 96 GLY A O 1
ATOM 747 N N . ALA A 1 97 ? 5.240 4.020 -1.208 1.00 96.19 97 ALA A N 1
ATOM 748 C CA . ALA A 1 97 ? 5.565 3.358 0.060 1.00 96.19 97 ALA A CA 1
ATOM 749 C C . ALA A 1 97 ? 6.400 4.244 1.002 1.00 96.19 97 ALA A C 1
ATOM 751 O O . ALA A 1 97 ? 6.193 4.226 2.214 1.00 96.19 97 ALA A O 1
ATOM 752 N N . THR A 1 98 ? 7.292 5.081 0.462 1.00 92.88 98 THR A N 1
ATOM 753 C CA . THR A 1 98 ? 8.036 6.087 1.239 1.00 92.88 98 THR A CA 1
ATOM 754 C C . THR A 1 98 ? 7.094 7.114 1.861 1.00 92.88 98 THR A C 1
ATOM 756 O O . THR A 1 98 ? 7.250 7.457 3.034 1.00 92.88 98 THR A O 1
ATOM 759 N N . HIS A 1 99 ? 6.103 7.590 1.102 1.00 94.00 99 HIS A N 1
ATOM 760 C CA . HIS A 1 99 ? 5.107 8.531 1.614 1.00 94.00 99 HIS A CA 1
ATOM 761 C C . HIS A 1 99 ? 4.213 7.892 2.675 1.00 94.00 99 HIS A C 1
ATOM 763 O O . HIS A 1 99 ? 4.028 8.500 3.723 1.00 94.00 99 HIS A O 1
ATOM 769 N N . VAL A 1 100 ? 3.755 6.651 2.471 1.00 96.88 100 VAL A N 1
ATOM 770 C CA . VAL A 1 100 ? 3.000 5.910 3.496 1.00 96.88 100 VAL A CA 1
ATOM 771 C C . VAL A 1 100 ? 3.830 5.726 4.761 1.00 96.88 100 VAL A C 1
ATOM 773 O O . VAL A 1 100 ? 3.338 6.014 5.846 1.00 96.88 100 VAL A O 1
ATOM 776 N N . ARG A 1 101 ? 5.105 5.333 4.648 1.00 95.88 101 ARG A N 1
ATOM 777 C CA . ARG A 1 101 ? 6.008 5.220 5.803 1.00 95.88 101 ARG A CA 1
ATOM 778 C C . ARG A 1 101 ? 6.085 6.526 6.590 1.00 95.88 101 ARG A C 1
ATOM 780 O O . ARG A 1 101 ? 5.944 6.514 7.807 1.00 95.88 101 ARG A O 1
ATOM 787 N N . ASN A 1 102 ? 6.344 7.637 5.903 1.00 93.44 102 ASN A N 1
ATOM 788 C CA . ASN A 1 102 ? 6.474 8.940 6.551 1.00 93.44 102 ASN A CA 1
ATOM 789 C C . ASN A 1 102 ? 5.147 9.380 7.181 1.00 93.44 102 ASN A C 1
ATOM 791 O O . ASN A 1 102 ? 5.154 9.855 8.311 1.00 93.44 102 ASN A O 1
ATOM 795 N N . ALA A 1 103 ? 4.027 9.160 6.490 1.00 95.56 103 ALA A N 1
ATOM 796 C CA . ALA A 1 103 ? 2.703 9.466 7.006 1.00 95.56 103 ALA A CA 1
ATOM 797 C C . ALA A 1 103 ? 2.393 8.659 8.272 1.00 95.56 103 ALA A C 1
ATOM 799 O O . ALA A 1 103 ? 1.982 9.252 9.256 1.00 95.56 103 ALA A O 1
ATOM 800 N N . LEU A 1 104 ? 2.670 7.350 8.306 1.00 97.25 104 LEU A N 1
ATOM 801 C CA . LEU A 1 104 ? 2.474 6.507 9.497 1.00 97.25 104 LEU A CA 1
ATOM 802 C C . LEU A 1 104 ? 3.328 6.947 10.696 1.00 97.25 104 LEU A C 1
ATOM 804 O O . LEU A 1 104 ? 2.886 6.869 11.842 1.00 97.25 104 LEU A O 1
ATOM 808 N N . LEU A 1 105 ? 4.564 7.382 10.450 1.00 94.06 105 LEU A N 1
ATOM 809 C CA . LEU A 1 105 ? 5.471 7.828 11.511 1.00 94.06 105 LEU A CA 1
ATOM 810 C C . LEU A 1 105 ? 5.010 9.133 12.166 1.00 94.06 105 LEU A C 1
ATOM 812 O O . LEU A 1 105 ? 5.220 9.294 13.365 1.00 94.06 105 LEU A O 1
ATOM 816 N N . ASP A 1 106 ? 4.384 10.012 11.386 1.00 91.94 106 ASP A N 1
ATOM 817 C CA . ASP A 1 106 ? 3.848 11.309 11.817 1.00 91.94 106 ASP A CA 1
ATOM 818 C C . ASP A 1 106 ? 2.390 11.226 12.315 1.00 91.94 106 ASP A C 1
ATOM 820 O O . ASP A 1 106 ? 1.838 12.188 12.837 1.00 91.94 106 ASP A O 1
ATOM 824 N N . TYR A 1 107 ? 1.745 10.067 12.162 1.00 95.88 107 TYR A N 1
ATOM 825 C CA . TYR A 1 107 ? 0.351 9.860 12.544 1.00 95.88 107 TYR A CA 1
ATOM 826 C C . TYR A 1 107 ? 0.213 9.340 13.977 1.00 95.88 107 TYR A C 1
ATOM 828 O O . TYR A 1 107 ? 1.115 8.681 14.506 1.00 95.88 107 TYR A O 1
ATOM 836 N N . SER A 1 108 ? -0.940 9.596 14.606 1.00 96.19 108 SER A N 1
ATOM 837 C CA . SER A 1 108 ? -1.188 9.142 15.977 1.00 96.19 108 SER A CA 1
ATOM 838 C C . SER A 1 108 ? -1.116 7.618 16.074 1.00 96.19 108 SER A C 1
ATOM 840 O O . SER A 1 108 ? -1.536 6.893 15.165 1.00 96.19 108 SER A O 1
ATOM 842 N N . GLU A 1 109 ? -0.585 7.113 17.191 1.00 96.94 109 GLU A N 1
ATOM 843 C CA . GLU A 1 109 ? -0.421 5.670 17.379 1.00 96.94 109 GLU A CA 1
ATOM 844 C C . GLU A 1 109 ? -1.759 4.926 17.281 1.00 96.94 109 GLU A C 1
ATOM 846 O O . GLU A 1 109 ? -1.866 3.920 16.585 1.00 96.94 109 GLU A O 1
ATOM 851 N N . GLU A 1 110 ? -2.799 5.487 17.893 1.00 96.38 110 GLU A N 1
ATOM 852 C CA . GLU A 1 110 ? -4.163 4.961 17.868 1.00 96.38 110 GLU A CA 1
ATOM 853 C C . GLU A 1 110 ? -4.716 4.781 16.442 1.00 96.38 110 GLU A C 1
ATOM 855 O O . GLU A 1 110 ? -5.366 3.775 16.144 1.00 96.38 110 GLU A O 1
ATOM 860 N N . ARG A 1 111 ? -4.463 5.73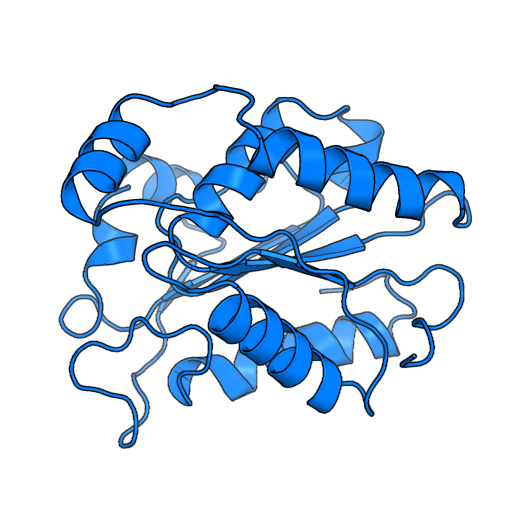4 15.534 1.00 97.19 111 ARG A N 1
ATOM 861 C CA . ARG A 1 111 ? -4.956 5.647 14.153 1.00 97.19 111 ARG A CA 1
ATOM 862 C C . ARG A 1 111 ? -4.047 4.792 13.273 1.00 97.19 111 ARG A C 1
ATOM 864 O O . ARG A 1 111 ? -4.546 3.946 12.535 1.00 97.19 111 ARG A O 1
ATOM 871 N N . ARG A 1 112 ? -2.717 4.914 13.375 1.00 97.69 112 ARG A N 1
ATOM 872 C CA . ARG A 1 112 ? -1.797 4.100 12.549 1.00 97.69 112 ARG A CA 1
ATOM 873 C C . ARG A 1 112 ? -1.873 2.604 12.870 1.00 97.69 112 ARG A C 1
ATOM 875 O O . ARG A 1 112 ? -1.747 1.783 11.964 1.00 97.69 112 ARG A O 1
ATOM 882 N N . GLN A 1 113 ? -2.184 2.236 14.118 1.00 98.06 113 GLN A N 1
ATOM 883 C CA . GLN A 1 113 ? -2.452 0.844 14.521 1.00 98.06 113 GLN A CA 1
ATOM 884 C C . GLN A 1 113 ? -3.798 0.297 14.010 1.00 98.06 113 GLN A C 1
ATOM 886 O O . GLN A 1 113 ? -4.149 -0.852 14.275 1.00 98.06 113 GLN A O 1
ATOM 891 N N . ARG A 1 114 ? -4.538 1.086 13.224 1.00 98.25 114 ARG A N 1
ATOM 892 C CA . ARG A 1 114 ? -5.727 0.667 12.471 1.00 98.25 114 ARG A CA 1
ATOM 893 C C . ARG A 1 114 ? -5.497 0.656 10.957 1.00 98.25 114 ARG A C 1
ATOM 895 O O . ARG A 1 114 ? -6.450 0.512 10.200 1.00 98.25 114 ARG A O 1
ATOM 902 N N . ILE A 1 115 ? -4.252 0.779 10.493 1.00 98.75 115 ILE A N 1
ATOM 903 C CA . ILE A 1 115 ? -3.917 0.759 9.064 1.00 98.75 115 ILE A CA 1
ATOM 904 C C . ILE A 1 115 ? -3.199 -0.544 8.709 1.00 98.75 115 ILE A C 1
ATOM 906 O O . ILE A 1 115 ? -2.164 -0.881 9.285 1.00 98.75 115 ILE A O 1
ATOM 910 N N . PHE A 1 116 ? -3.745 -1.261 7.733 1.00 98.81 116 PHE A N 1
ATOM 911 C CA . PHE A 1 116 ? -3.078 -2.344 7.026 1.00 98.81 116 PHE A CA 1
ATOM 912 C C . PHE A 1 116 ? -2.378 -1.807 5.786 1.00 98.81 116 PHE A C 1
ATOM 914 O O . PHE A 1 116 ? -2.919 -0.945 5.098 1.00 98.81 116 PHE A O 1
ATOM 921 N N . VAL A 1 117 ? -1.196 -2.333 5.473 1.00 98.81 117 VAL A N 1
ATOM 922 C CA . VAL A 1 117 ? -0.429 -1.900 4.306 1.00 98.81 117 VAL A CA 1
ATOM 923 C C . VAL A 1 117 ? -0.016 -3.082 3.437 1.00 98.81 117 VAL A C 1
ATOM 925 O O . VAL A 1 117 ? 0.608 -4.032 3.910 1.00 98.81 117 VAL A O 1
ATOM 928 N N . VAL A 1 118 ? -0.302 -2.980 2.141 1.00 98.75 118 VAL A N 1
ATOM 929 C CA . VAL A 1 118 ? 0.277 -3.846 1.107 1.00 98.75 118 VAL A CA 1
ATOM 930 C C . VAL A 1 118 ? 1.154 -2.984 0.211 1.00 98.75 118 VAL A C 1
ATOM 932 O O . VAL A 1 118 ? 0.671 -2.136 -0.543 1.00 98.75 118 VAL A O 1
ATOM 935 N N . ALA A 1 119 ? 2.463 -3.182 0.324 1.00 98.56 119 ALA A N 1
ATOM 936 C CA . ALA A 1 119 ? 3.459 -2.411 -0.401 1.00 98.56 119 ALA A CA 1
ATOM 937 C C . ALA A 1 119 ? 4.018 -3.229 -1.568 1.00 98.56 119 ALA A C 1
ATOM 939 O O . ALA A 1 119 ? 4.660 -4.259 -1.368 1.00 98.56 119 ALA A O 1
ATOM 940 N N . ILE A 1 120 ? 3.803 -2.757 -2.792 1.00 98.50 120 ILE A N 1
ATOM 941 C CA . ILE A 1 120 ? 4.304 -3.388 -4.015 1.00 98.50 120 ILE A CA 1
ATOM 942 C C . ILE A 1 120 ? 5.552 -2.658 -4.492 1.00 98.50 120 ILE A C 1
ATOM 944 O O . ILE A 1 120 ? 5.544 -1.433 -4.630 1.00 98.50 120 ILE A O 1
ATOM 948 N N . ALA A 1 121 ? 6.615 -3.415 -4.760 1.00 97.25 121 ALA A N 1
ATOM 949 C CA . ALA A 1 121 ? 7.893 -2.909 -5.244 1.00 97.25 121 ALA A CA 1
ATOM 950 C C . ALA A 1 121 ? 8.343 -1.631 -4.495 1.00 97.25 121 ALA A C 1
ATOM 952 O O . ALA A 1 121 ? 8.564 -0.593 -5.121 1.00 97.25 121 ALA A O 1
ATOM 953 N N . PRO A 1 122 ? 8.405 -1.649 -3.148 1.00 97.06 122 PRO A N 1
ATOM 954 C CA . PRO A 1 122 ? 8.543 -0.433 -2.353 1.00 97.06 122 PRO A CA 1
ATOM 955 C C . PRO A 1 122 ? 9.893 0.255 -2.576 1.00 97.06 122 PRO A C 1
ATOM 957 O O . PRO A 1 122 ? 10.934 -0.394 -2.578 1.00 97.06 122 PRO A O 1
ATOM 960 N N . GLY A 1 123 ? 9.893 1.589 -2.663 1.00 92.44 123 GLY A N 1
ATOM 961 C CA . GLY A 1 123 ? 11.121 2.400 -2.629 1.00 92.44 123 GLY A CA 1
ATOM 962 C C . GLY A 1 123 ? 11.671 2.608 -1.210 1.00 92.44 123 GLY A C 1
ATOM 963 O O . GLY A 1 123 ? 12.768 3.128 -1.018 1.00 92.44 123 GLY A O 1
ATOM 964 N N . SER A 1 124 ? 10.898 2.235 -0.194 1.00 93.56 124 SER A N 1
ATOM 965 C CA . SER A 1 124 ? 11.268 2.286 1.217 1.00 93.56 124 SER A CA 1
ATOM 966 C C . SER A 1 124 ? 10.424 1.297 2.002 1.00 93.56 124 SER A C 1
ATOM 968 O O . SER A 1 124 ? 9.209 1.246 1.808 1.00 93.56 124 SER A O 1
ATOM 970 N N . TYR A 1 125 ? 11.048 0.551 2.909 1.00 96.88 125 TYR A N 1
ATOM 971 C CA . TYR A 1 125 ? 10.325 -0.408 3.742 1.00 96.88 125 TYR A CA 1
ATOM 972 C C . TYR A 1 125 ? 9.705 0.267 4.964 1.00 96.88 125 TYR A C 1
ATOM 974 O O . TYR A 1 125 ? 10.284 1.185 5.560 1.00 96.88 125 TYR A O 1
ATOM 982 N N . ILE A 1 126 ? 8.530 -0.226 5.340 1.00 97.44 126 ILE A N 1
ATOM 983 C CA . ILE A 1 126 ? 7.760 0.192 6.509 1.00 97.44 126 ILE A CA 1
ATOM 984 C C . ILE A 1 126 ? 8.076 -0.778 7.650 1.00 97.44 126 ILE A C 1
ATOM 986 O O . ILE A 1 126 ? 8.047 -1.994 7.478 1.00 97.44 126 ILE A O 1
ATOM 990 N N . ASP A 1 127 ? 8.409 -0.242 8.822 1.00 97.00 127 ASP A N 1
ATOM 991 C CA . ASP A 1 127 ? 8.669 -1.068 10.003 1.00 97.00 127 ASP A CA 1
ATOM 992 C C . ASP A 1 127 ? 7.341 -1.684 10.490 1.00 97.00 127 ASP A C 1
ATOM 994 O O . ASP A 1 127 ? 6.370 -0.939 10.669 1.00 97.00 127 ASP A O 1
ATOM 998 N N . PRO A 1 128 ? 7.263 -3.008 10.727 1.00 97.31 128 PRO A N 1
ATOM 999 C CA . PRO A 1 128 ? 6.034 -3.666 11.172 1.00 97.31 128 PRO A CA 1
ATOM 1000 C C . PRO A 1 128 ? 5.452 -3.116 12.479 1.00 97.31 128 PRO A C 1
ATOM 1002 O O . PRO A 1 128 ? 4.281 -3.346 12.750 1.00 97.31 128 PRO A O 1
ATOM 1005 N N . LYS A 1 129 ? 6.220 -2.368 13.278 1.00 96.69 129 LYS A N 1
ATOM 1006 C CA . LYS A 1 129 ? 5.733 -1.713 14.502 1.00 96.69 129 LYS A CA 1
ATOM 1007 C C . LYS A 1 129 ? 4.978 -0.404 14.248 1.00 96.69 129 LYS A C 1
ATOM 1009 O O . LYS A 1 129 ? 4.385 0.141 15.173 1.00 96.69 129 LYS A O 1
ATOM 1014 N N . THR A 1 130 ? 5.021 0.135 13.029 1.00 96.81 130 THR A N 1
ATOM 1015 C CA . THR A 1 130 ? 4.461 1.465 12.711 1.00 96.81 130 THR A CA 1
ATOM 1016 C C . THR A 1 130 ? 2.998 1.444 12.284 1.00 96.81 130 THR A C 1
ATOM 1018 O O . THR A 1 130 ? 2.384 2.503 12.193 1.00 96.81 130 THR A O 1
ATOM 1021 N N . CYS A 1 131 ? 2.431 0.270 12.020 1.00 98.44 131 CYS A N 1
ATOM 1022 C CA . CYS A 1 131 ? 1.042 0.113 11.605 1.00 98.44 131 CYS A CA 1
ATOM 1023 C C . CYS A 1 131 ? 0.477 -1.228 12.085 1.00 98.44 131 CYS A C 1
ATOM 1025 O O . CYS A 1 131 ? 1.216 -2.043 12.634 1.00 98.44 131 CYS A O 1
ATOM 1027 N N . ALA A 1 132 ? -0.816 -1.465 11.855 1.00 98.00 132 ALA A N 1
ATOM 1028 C CA . ALA A 1 132 ? -1.499 -2.674 12.317 1.00 98.00 132 ALA A CA 1
ATOM 1029 C C . ALA A 1 132 ? -0.883 -3.953 11.728 1.00 98.00 132 ALA A C 1
ATOM 1031 O O . ALA A 1 132 ? -0.727 -4.964 12.413 1.00 98.00 132 ALA A O 1
ATOM 1032 N N . LYS A 1 133 ? -0.581 -3.921 10.425 1.00 98.50 133 LYS A N 1
ATOM 1033 C CA . LYS A 1 133 ? 0.104 -4.993 9.699 1.00 98.50 133 LYS A CA 1
ATOM 1034 C C . LYS A 1 133 ? 0.619 -4.462 8.370 1.00 98.50 133 LYS A C 1
ATOM 1036 O O . LYS A 1 133 ? -0.082 -3.714 7.695 1.00 98.50 133 LYS A O 1
ATOM 1041 N N . VAL A 1 134 ? 1.800 -4.910 7.961 1.00 98.69 134 VAL A N 1
ATOM 1042 C CA . VAL A 1 134 ? 2.361 -4.607 6.643 1.00 98.69 134 VAL A CA 1
ATOM 1043 C C . VAL A 1 134 ? 2.936 -5.855 5.994 1.00 98.69 134 VAL A C 1
ATOM 1045 O O . VAL A 1 134 ? 3.515 -6.703 6.674 1.00 98.69 134 VAL A O 1
ATOM 1048 N N . ILE A 1 135 ? 2.777 -5.954 4.676 1.00 98.75 135 ILE A N 1
ATOM 1049 C CA . ILE A 1 135 ? 3.448 -6.938 3.827 1.00 98.75 135 ILE A CA 1
ATOM 1050 C C . ILE A 1 135 ? 4.052 -6.201 2.629 1.00 98.75 135 ILE A C 1
ATOM 1052 O O . ILE A 1 135 ? 3.420 -5.323 2.037 1.00 98.75 135 ILE A O 1
ATOM 1056 N N . HIS A 1 136 ? 5.286 -6.556 2.282 1.00 98.75 136 HIS A N 1
ATOM 1057 C CA . HIS A 1 136 ? 6.036 -5.983 1.173 1.00 98.75 136 HIS A CA 1
ATOM 1058 C C . HIS A 1 136 ? 6.287 -7.053 0.115 1.00 98.75 136 HIS A C 1
ATOM 1060 O O . HIS A 1 136 ? 6.924 -8.065 0.399 1.00 98.75 136 HIS A O 1
ATOM 1066 N N . TYR A 1 137 ? 5.861 -6.805 -1.116 1.00 98.69 137 TYR A N 1
ATOM 1067 C CA . TYR A 1 137 ? 6.126 -7.680 -2.251 1.00 98.69 137 TYR A CA 1
ATOM 1068 C C . TYR A 1 137 ? 7.161 -7.067 -3.177 1.00 98.69 137 TYR A C 1
ATOM 1070 O O . TYR A 1 137 ? 7.104 -5.877 -3.494 1.00 98.69 137 TYR A O 1
ATOM 1078 N N . ARG A 1 138 ? 8.099 -7.889 -3.644 1.00 98.06 138 ARG A N 1
ATOM 1079 C CA . ARG A 1 138 ? 9.115 -7.476 -4.615 1.00 98.06 138 ARG A CA 1
ATOM 1080 C C . ARG A 1 138 ? 9.402 -8.591 -5.612 1.00 98.06 138 ARG A C 1
ATOM 1082 O O . ARG A 1 138 ? 9.429 -9.763 -5.243 1.00 98.06 138 ARG A O 1
ATOM 1089 N N . ALA A 1 139 ? 9.645 -8.219 -6.862 1.00 98.06 139 ALA A N 1
ATOM 1090 C CA . ALA A 1 139 ? 10.202 -9.120 -7.862 1.00 98.06 139 ALA A CA 1
ATOM 1091 C C . ALA A 1 139 ? 11.677 -9.462 -7.538 1.00 98.06 139 ALA A C 1
ATOM 1093 O O . ALA A 1 139 ? 12.298 -8.814 -6.673 1.00 98.06 139 ALA A O 1
ATOM 1094 N N . PRO A 1 140 ? 12.273 -10.469 -8.211 1.00 97.56 140 PRO A N 1
ATOM 1095 C CA . PRO A 1 140 ? 13.671 -10.831 -8.018 1.00 97.56 140 PRO A CA 1
ATOM 1096 C C . PRO A 1 140 ? 14.593 -9.644 -8.318 1.00 97.56 140 PRO A C 1
ATOM 1098 O O . PRO A 1 140 ? 14.309 -8.837 -9.198 1.00 97.56 140 PRO A O 1
ATOM 1101 N N . TRP A 1 141 ? 15.724 -9.549 -7.619 1.00 95.75 141 TRP A N 1
ATOM 1102 C CA . TRP A 1 141 ? 16.605 -8.369 -7.664 1.00 95.75 141 TRP A CA 1
ATOM 1103 C C . TRP A 1 141 ? 17.084 -7.980 -9.075 1.00 95.75 141 TRP A C 1
ATOM 1105 O O . TRP A 1 141 ? 17.299 -6.804 -9.346 1.00 95.75 141 TRP A O 1
ATOM 1115 N N . TRP A 1 142 ? 17.239 -8.957 -9.973 1.00 95.00 142 TRP A N 1
ATOM 1116 C CA . TRP A 1 142 ? 17.683 -8.758 -11.357 1.00 95.00 142 TRP A CA 1
ATOM 1117 C C . TRP A 1 142 ? 16.548 -8.318 -12.299 1.00 95.00 142 TRP A C 1
ATOM 1119 O O . TRP A 1 142 ? 16.810 -7.911 -13.427 1.00 95.00 142 TRP A O 1
ATOM 1129 N N . ARG A 1 143 ? 15.293 -8.396 -11.839 1.00 97.38 143 ARG A N 1
ATOM 1130 C CA . ARG A 1 143 ? 14.086 -7.885 -12.511 1.00 97.38 143 ARG A CA 1
ATOM 1131 C C . ARG A 1 143 ? 13.632 -6.552 -11.936 1.00 97.38 143 ARG A C 1
ATOM 1133 O O . ARG A 1 143 ? 13.040 -5.760 -12.658 1.00 97.38 143 ARG A O 1
ATOM 1140 N N . ASP A 1 144 ? 13.902 -6.316 -10.654 1.00 96.00 144 ASP A N 1
ATOM 1141 C CA . ASP A 1 144 ? 13.613 -5.063 -9.966 1.00 96.00 144 ASP A CA 1
ATOM 1142 C C . ASP A 1 144 ? 14.623 -4.790 -8.837 1.00 96.00 144 ASP A C 1
ATOM 1144 O O . ASP A 1 144 ? 14.589 -5.398 -7.757 1.00 96.00 144 ASP A O 1
ATOM 1148 N N . PHE A 1 145 ? 15.519 -3.833 -9.080 1.00 93.44 145 PHE A N 1
ATOM 1149 C CA . PHE A 1 145 ? 16.522 -3.408 -8.108 1.00 93.44 145 PHE A CA 1
ATOM 1150 C C . PHE A 1 145 ? 16.010 -2.318 -7.154 1.00 93.44 145 PHE A C 1
ATOM 1152 O O . PHE A 1 145 ? 16.657 -2.074 -6.133 1.00 93.44 145 PHE A O 1
ATOM 1159 N N . VAL A 1 146 ? 14.859 -1.684 -7.423 1.00 92.69 146 VAL A N 1
ATOM 1160 C CA . VAL A 1 146 ? 14.365 -0.539 -6.635 1.00 92.69 146 VAL A CA 1
ATOM 1161 C C . VAL A 1 146 ? 14.181 -0.897 -5.159 1.00 92.69 146 VAL A C 1
ATOM 1163 O O . VAL A 1 146 ? 14.752 -0.210 -4.310 1.00 92.69 146 VAL A O 1
ATOM 1166 N N . PRO A 1 147 ? 13.536 -2.023 -4.798 1.00 94.75 147 PRO A N 1
ATOM 1167 C CA . PRO A 1 147 ? 13.407 -2.416 -3.397 1.00 94.75 147 PRO A CA 1
ATOM 1168 C C . PRO A 1 147 ? 14.723 -2.823 -2.727 1.00 94.75 147 PRO A C 1
ATOM 1170 O O . PRO A 1 147 ? 14.728 -3.117 -1.534 1.00 94.75 147 PRO A O 1
ATOM 1173 N N . ARG A 1 148 ? 15.841 -2.920 -3.460 1.00 92.88 148 ARG A N 1
ATOM 1174 C CA . ARG A 1 148 ? 17.155 -3.289 -2.897 1.00 92.88 148 ARG A CA 1
ATOM 1175 C C . ARG A 1 148 ? 17.972 -2.080 -2.447 1.00 92.88 148 ARG A C 1
ATOM 1177 O O . ARG A 1 148 ? 19.019 -2.244 -1.838 1.00 92.88 148 ARG A O 1
ATOM 1184 N N . ILE A 1 149 ? 17.468 -0.881 -2.702 1.00 90.12 149 ILE A N 1
ATOM 1185 C CA . ILE A 1 149 ? 18.109 0.384 -2.344 1.00 90.12 149 ILE A CA 1
ATOM 1186 C C . ILE A 1 149 ? 18.043 0.640 -0.834 1.00 90.12 149 ILE A C 1
ATOM 1188 O O . ILE A 1 149 ? 19.011 1.101 -0.232 1.00 90.12 149 ILE A O 1
ATOM 1192 N N . ASP A 1 150 ? 16.896 0.358 -0.211 1.00 91.12 150 ASP A N 1
ATOM 1193 C CA . ASP A 1 150 ? 16.667 0.606 1.216 1.00 91.12 150 ASP A CA 1
ATOM 1194 C C . ASP A 1 150 ? 17.076 -0.609 2.061 1.00 91.12 150 ASP A C 1
ATOM 1196 O O . ASP A 1 150 ? 16.254 -1.212 2.750 1.00 91.12 150 ASP A O 1
ATOM 1200 N N . SER A 1 151 ? 18.355 -0.993 2.011 1.00 91.12 151 SER A N 1
ATOM 1201 C CA . SER A 1 151 ? 18.875 -2.158 2.749 1.00 91.12 151 SER A CA 1
ATOM 1202 C C . SER A 1 151 ? 18.641 -2.050 4.259 1.00 91.12 151 SER A C 1
ATOM 1204 O O . SER A 1 151 ? 18.301 -3.031 4.915 1.00 91.12 151 SER A O 1
ATOM 1206 N N . ALA A 1 152 ? 18.769 -0.843 4.818 1.00 91.94 152 ALA A N 1
ATOM 1207 C CA . ALA A 1 152 ? 18.517 -0.608 6.237 1.00 91.94 152 ALA A CA 1
ATOM 1208 C C . ALA A 1 152 ? 17.030 -0.769 6.593 1.00 91.94 152 ALA A C 1
ATOM 1210 O O . ALA A 1 152 ? 16.705 -1.284 7.662 1.00 91.94 152 ALA A O 1
ATOM 1211 N N . GLY A 1 153 ? 16.116 -0.317 5.727 1.00 94.06 153 GLY A N 1
ATOM 1212 C CA . GLY A 1 153 ? 14.690 -0.594 5.874 1.00 94.06 153 GLY A CA 1
ATOM 1213 C C . GLY A 1 153 ? 14.364 -2.072 5.716 1.00 94.06 153 GLY A C 1
ATOM 1214 O O . GLY A 1 153 ? 13.562 -2.587 6.490 1.00 94.06 153 GLY A O 1
ATOM 1215 N N . ALA A 1 154 ? 15.028 -2.763 4.787 1.00 95.62 154 ALA A N 1
ATOM 1216 C CA . ALA A 1 154 ? 14.833 -4.190 4.574 1.00 95.62 154 ALA A CA 1
ATOM 1217 C C . ALA A 1 154 ? 15.171 -4.999 5.833 1.00 95.62 154 ALA A C 1
ATOM 1219 O O . ALA A 1 154 ? 14.403 -5.882 6.206 1.00 95.62 154 ALA A O 1
ATOM 1220 N N . GLU A 1 155 ? 16.259 -4.657 6.533 1.00 96.25 155 GLU A N 1
ATOM 1221 C CA . GLU A 1 155 ? 16.613 -5.313 7.799 1.00 96.25 155 GLU A CA 1
ATOM 1222 C C . GLU A 1 155 ? 15.534 -5.101 8.872 1.00 96.25 155 GLU A C 1
ATOM 1224 O O . GLU A 1 155 ? 15.122 -6.054 9.536 1.00 96.25 155 GLU A O 1
ATOM 1229 N N . ARG A 1 156 ? 15.004 -3.875 9.003 1.00 95.31 156 ARG A N 1
ATOM 1230 C CA . ARG A 1 156 ? 13.901 -3.587 9.943 1.00 95.31 156 ARG A CA 1
ATOM 1231 C C . ARG A 1 156 ? 12.616 -4.338 9.586 1.00 95.31 156 ARG A C 1
ATOM 1233 O O . ARG A 1 156 ? 11.866 -4.722 10.477 1.00 95.31 156 ARG A O 1
ATOM 1240 N N . ALA A 1 157 ? 12.369 -4.560 8.298 1.00 97.12 157 ALA A N 1
ATOM 1241 C CA . ALA A 1 157 ? 11.145 -5.165 7.784 1.00 97.12 157 ALA A CA 1
ATOM 1242 C C . ALA A 1 157 ? 11.271 -6.662 7.449 1.00 97.12 157 ALA A C 1
ATOM 1244 O O . ALA A 1 157 ? 10.325 -7.225 6.898 1.00 97.12 157 ALA A O 1
ATOM 1245 N N . LYS A 1 158 ? 12.385 -7.331 7.785 1.00 94.50 158 LYS A N 1
ATOM 1246 C CA . LYS A 1 158 ? 12.740 -8.677 7.287 1.00 94.50 158 LYS A CA 1
ATOM 1247 C C . LYS A 1 158 ? 11.646 -9.747 7.380 1.00 94.50 158 LYS A C 1
ATOM 1249 O O . LYS A 1 158 ? 11.549 -10.585 6.496 1.00 94.50 158 LYS A O 1
ATOM 1254 N N . GLY A 1 159 ? 10.796 -9.699 8.407 1.00 96.81 159 GLY A N 1
ATOM 1255 C CA . GLY A 1 159 ? 9.689 -10.648 8.598 1.00 96.81 159 GLY A CA 1
ATOM 1256 C C . GLY A 1 159 ? 8.441 -10.380 7.747 1.00 96.81 159 GLY A C 1
ATOM 1257 O O . GLY A 1 159 ? 7.465 -11.110 7.859 1.00 96.81 159 GLY A O 1
ATOM 1258 N N . THR A 1 160 ? 8.444 -9.326 6.930 1.00 98.31 160 THR A N 1
ATOM 1259 C CA . THR A 1 160 ? 7.280 -8.877 6.143 1.00 98.31 160 THR A CA 1
ATOM 1260 C C . THR A 1 160 ? 7.551 -8.818 4.643 1.00 98.31 160 THR A C 1
ATOM 1262 O O . THR A 1 160 ? 6.675 -8.412 3.884 1.00 98.31 160 THR A O 1
ATOM 1265 N N . ILE A 1 161 ? 8.761 -9.176 4.208 1.00 98.56 161 ILE A N 1
ATOM 1266 C CA . ILE A 1 161 ? 9.184 -9.072 2.811 1.00 98.56 161 ILE A CA 1
ATOM 1267 C C . ILE A 1 161 ? 9.007 -10.422 2.128 1.00 98.56 161 ILE A C 1
ATOM 1269 O O . ILE A 1 161 ? 9.518 -11.434 2.602 1.00 98.56 161 ILE A O 1
ATOM 1273 N N . VAL A 1 162 ? 8.327 -10.416 0.987 1.00 98.50 162 VAL A N 1
ATOM 1274 C CA . VAL A 1 162 ? 8.087 -11.594 0.161 1.00 98.50 162 VAL A CA 1
ATOM 1275 C C . VAL A 1 162 ? 8.647 -11.349 -1.237 1.00 98.50 162 VAL A C 1
ATOM 1277 O O . VAL A 1 162 ? 8.201 -10.459 -1.968 1.00 98.50 162 VAL A O 1
ATOM 1280 N N . ASP A 1 163 ? 9.642 -12.151 -1.608 1.00 97.88 163 ASP A N 1
ATOM 1281 C CA . ASP A 1 163 ? 10.163 -12.215 -2.970 1.00 97.88 163 ASP A CA 1
ATOM 1282 C C . ASP A 1 163 ? 9.247 -13.102 -3.827 1.00 97.88 163 ASP A C 1
ATOM 1284 O O . ASP A 1 163 ? 9.052 -14.283 -3.537 1.00 97.88 163 ASP A O 1
ATOM 1288 N N . LEU A 1 164 ? 8.685 -12.534 -4.892 1.00 98.25 164 LEU A N 1
ATOM 1289 C CA . LEU A 1 164 ? 7.868 -13.259 -5.862 1.00 98.25 164 LEU A CA 1
ATOM 1290 C C . LEU A 1 164 ? 8.704 -13.632 -7.078 1.00 98.25 164 LEU A C 1
ATOM 1292 O O . LEU A 1 164 ? 9.587 -12.885 -7.497 1.00 98.25 164 LEU A O 1
ATOM 1296 N N . LYS A 1 165 ? 8.393 -14.771 -7.695 1.00 98.00 165 LYS A N 1
ATOM 1297 C CA . LYS A 1 165 ? 8.907 -15.084 -9.029 1.00 98.00 165 LYS A CA 1
ATOM 1298 C C . LYS A 1 165 ? 8.194 -14.189 -10.045 1.00 98.00 165 LYS A C 1
ATOM 1300 O O . LYS A 1 165 ? 6.967 -14.189 -10.082 1.00 98.00 165 LYS A O 1
ATOM 1305 N N . SER A 1 166 ? 8.949 -13.473 -10.880 1.00 98.06 166 SER A N 1
ATOM 1306 C CA . SER A 1 166 ? 8.362 -12.686 -11.970 1.00 98.06 166 SER A CA 1
ATOM 1307 C C . SER A 1 166 ? 7.528 -13.562 -12.900 1.00 98.06 166 SER A C 1
ATOM 1309 O O . SER A 1 166 ? 7.951 -14.657 -13.287 1.00 98.06 166 SER A O 1
ATOM 1311 N N . HIS A 1 167 ? 6.355 -13.062 -13.270 1.00 98.12 167 HIS A N 1
ATOM 1312 C CA . HIS A 1 167 ? 5.490 -13.696 -14.253 1.00 98.12 167 HIS A CA 1
ATOM 1313 C C . HIS A 1 167 ? 6.166 -13.694 -15.640 1.00 98.12 167 HIS A C 1
ATOM 1315 O O . HIS A 1 167 ? 6.843 -12.716 -15.968 1.00 98.12 167 HIS A O 1
ATOM 1321 N N . PRO A 1 168 ? 5.984 -14.735 -16.478 1.00 97.12 168 PRO A N 1
ATOM 1322 C CA . PRO A 1 168 ? 6.533 -14.768 -17.838 1.00 97.12 168 PRO A CA 1
ATOM 1323 C C . PRO A 1 168 ? 6.165 -13.539 -18.684 1.00 97.12 168 PRO A C 1
ATOM 1325 O O . PRO A 1 168 ? 7.012 -13.012 -19.396 1.00 97.12 168 PRO A O 1
ATOM 1328 N N . ASP A 1 169 ? 4.935 -13.044 -18.523 1.00 97.62 169 ASP A N 1
ATOM 1329 C CA . ASP A 1 169 ? 4.417 -11.872 -19.250 1.00 97.62 169 ASP A CA 1
ATOM 1330 C C . ASP A 1 169 ? 4.770 -10.522 -18.599 1.00 97.62 169 ASP A C 1
ATOM 1332 O O . ASP A 1 169 ? 4.332 -9.468 -19.061 1.00 97.62 169 ASP A O 1
ATOM 1336 N N . ALA A 1 170 ? 5.531 -10.518 -17.500 1.00 96.88 170 ALA A N 1
ATOM 1337 C CA . ALA A 1 170 ? 5.991 -9.270 -16.906 1.00 96.88 170 ALA A CA 1
ATOM 1338 C C . ALA A 1 170 ? 7.065 -8.612 -17.788 1.00 96.88 170 ALA A C 1
ATOM 1340 O O . ALA A 1 170 ? 7.944 -9.281 -18.347 1.00 96.88 170 ALA A O 1
ATOM 1341 N N . LYS A 1 171 ? 7.059 -7.275 -17.842 1.00 95.19 171 LYS A N 1
ATOM 1342 C CA . LYS A 1 171 ? 8.115 -6.489 -18.502 1.00 95.19 171 LYS A CA 1
ATOM 1343 C C . LYS A 1 171 ? 9.488 -6.826 -17.933 1.00 95.19 171 LYS A C 1
ATOM 1345 O O . LYS A 1 171 ? 9.593 -7.176 -16.761 1.00 95.19 171 LYS A O 1
ATOM 1350 N N . PHE A 1 172 ? 10.538 -6.667 -18.749 1.00 93.56 172 PHE A N 1
ATOM 1351 C CA . PHE A 1 172 ? 11.913 -6.977 -18.338 1.00 93.56 172 PHE A CA 1
ATOM 1352 C C . PHE A 1 172 ? 12.280 -6.352 -16.987 1.00 93.56 172 PHE A C 1
ATOM 1354 O O . PHE A 1 172 ? 12.794 -7.039 -16.107 1.00 93.56 172 PHE A O 1
ATOM 1361 N N . PHE A 1 173 ? 11.939 -5.074 -16.828 1.00 95.88 173 PHE A N 1
ATOM 1362 C CA . PHE A 1 173 ? 11.942 -4.392 -15.544 1.00 95.88 173 PHE A CA 1
ATOM 1363 C C . PHE A 1 173 ? 10.564 -4.546 -14.879 1.00 95.88 173 PHE A C 1
ATOM 1365 O O . PHE A 1 173 ? 9.604 -3.870 -15.250 1.00 95.88 173 PHE A O 1
ATOM 1372 N N . ASP A 1 174 ? 10.458 -5.470 -13.923 1.00 96.69 174 ASP A N 1
ATOM 1373 C CA . ASP A 1 174 ? 9.204 -5.913 -13.291 1.00 96.69 174 ASP A CA 1
ATOM 1374 C C . ASP A 1 174 ? 8.819 -5.031 -12.089 1.00 96.69 174 ASP A C 1
ATOM 1376 O O . ASP A 1 174 ? 8.642 -5.490 -10.956 1.00 96.69 174 ASP A O 1
ATOM 1380 N N . HIS A 1 175 ? 8.760 -3.726 -12.345 1.00 95.56 175 HIS A N 1
ATOM 1381 C CA . HIS A 1 175 ? 8.550 -2.703 -11.322 1.00 95.56 175 HIS A CA 1
ATOM 1382 C C . HIS A 1 175 ? 7.159 -2.063 -11.381 1.00 95.56 175 HIS A C 1
ATOM 1384 O O . HIS A 1 175 ? 6.843 -1.205 -10.568 1.00 95.56 175 HIS A O 1
ATOM 1390 N N . GLU A 1 176 ? 6.303 -2.425 -12.335 1.00 94.50 176 GLU A N 1
ATOM 1391 C CA . GLU A 1 176 ? 4.984 -1.799 -12.472 1.00 94.50 176 GLU A CA 1
ATOM 1392 C C . GLU A 1 176 ? 3.995 -2.328 -11.432 1.00 94.50 176 GLU A C 1
ATOM 1394 O O . GLU A 1 176 ? 3.907 -3.534 -11.207 1.00 94.50 176 GLU A O 1
ATOM 1399 N N . PHE A 1 177 ? 3.195 -1.435 -10.838 1.00 96.25 177 PHE A N 1
ATOM 1400 C CA . PHE A 1 177 ? 2.166 -1.822 -9.866 1.00 96.25 177 PHE A CA 1
ATOM 1401 C C . PHE A 1 177 ? 1.184 -2.855 -10.437 1.00 96.25 177 PHE A C 1
ATOM 1403 O O . PHE A 1 177 ? 0.816 -3.815 -9.765 1.00 96.25 177 PHE A O 1
ATOM 1410 N N . GLN A 1 178 ? 0.794 -2.672 -11.700 1.00 96.06 178 GLN A N 1
ATOM 1411 C CA . GLN A 1 178 ? -0.150 -3.538 -12.408 1.00 96.06 178 GLN A CA 1
ATOM 1412 C C . GLN A 1 178 ? 0.515 -4.776 -13.029 1.00 96.06 178 GLN A C 1
ATOM 1414 O O . GLN A 1 178 ? -0.125 -5.485 -13.806 1.00 96.06 178 GLN A O 1
ATOM 1419 N N . SER A 1 179 ? 1.786 -5.051 -12.715 1.00 97.12 179 SER A N 1
ATOM 1420 C CA . SER A 1 179 ? 2.461 -6.239 -13.230 1.00 97.12 179 SER A CA 1
ATOM 1421 C C . SER A 1 179 ? 1.685 -7.516 -12.868 1.00 97.12 179 SER A C 1
ATOM 1423 O O . SER A 1 179 ? 1.238 -7.665 -11.720 1.00 97.12 179 SER A O 1
ATOM 1425 N N . PRO A 1 180 ? 1.555 -8.480 -13.804 1.00 97.75 180 PRO A N 1
ATOM 1426 C CA . PRO A 1 180 ? 0.910 -9.763 -13.527 1.00 97.75 180 PRO A CA 1
ATOM 1427 C C . PRO A 1 180 ? 1.571 -10.525 -12.370 1.00 97.75 180 PRO A C 1
ATOM 1429 O O . PRO A 1 180 ? 0.893 -11.298 -11.696 1.00 97.75 180 PRO A O 1
ATOM 1432 N N . THR A 1 181 ? 2.848 -10.252 -12.076 1.00 98.38 181 THR A N 1
ATOM 1433 C CA . THR A 1 181 ? 3.573 -10.796 -10.917 1.00 98.38 181 THR A CA 1
ATOM 1434 C C . THR A 1 181 ? 2.851 -10.529 -9.593 1.00 98.38 181 THR A C 1
ATOM 1436 O O . THR A 1 181 ? 2.795 -11.410 -8.737 1.00 98.38 181 THR A O 1
ATOM 1439 N N . TYR A 1 182 ? 2.270 -9.338 -9.416 1.00 98.31 182 TYR A N 1
ATOM 1440 C CA . TYR A 1 182 ? 1.672 -8.917 -8.141 1.00 98.31 182 TYR A CA 1
ATOM 1441 C C . TYR A 1 182 ? 0.160 -9.150 -8.069 1.00 98.31 182 TYR A C 1
ATOM 1443 O O . TYR A 1 182 ? -0.421 -9.091 -6.987 1.00 98.31 182 TYR A O 1
ATOM 1451 N N . ARG A 1 183 ? -0.497 -9.432 -9.203 1.00 97.50 183 ARG A N 1
ATOM 1452 C CA . ARG A 1 183 ? -1.964 -9.516 -9.295 1.00 97.50 183 ARG A CA 1
ATOM 1453 C C . ARG A 1 183 ? -2.572 -10.508 -8.306 1.00 97.50 183 ARG A C 1
ATOM 1455 O O . ARG A 1 183 ? -3.548 -10.173 -7.643 1.00 97.50 183 ARG A O 1
ATOM 1462 N N . GLY A 1 184 ? -2.002 -11.711 -8.215 1.00 97.56 184 GLY A N 1
ATOM 1463 C CA . GLY A 1 184 ? -2.524 -12.771 -7.349 1.00 97.56 184 GLY A CA 1
ATOM 1464 C C . GLY A 1 184 ? -2.486 -12.388 -5.870 1.00 97.56 184 GLY A C 1
ATOM 1465 O O . GLY A 1 184 ? -3.497 -12.494 -5.184 1.00 97.56 184 GLY A O 1
ATOM 1466 N N . VAL A 1 185 ? -1.344 -11.876 -5.400 1.00 97.88 185 VAL A N 1
ATOM 1467 C CA . VAL A 1 185 ? -1.171 -11.490 -3.990 1.00 97.88 185 VAL A CA 1
ATOM 1468 C C . VAL A 1 185 ? -1.968 -10.238 -3.625 1.00 97.88 185 VAL A C 1
ATOM 1470 O O . VAL A 1 185 ? -2.531 -10.174 -2.536 1.00 97.88 185 VAL A O 1
ATOM 1473 N N . LEU A 1 186 ? -2.080 -9.269 -4.542 1.00 97.56 186 LEU A N 1
ATOM 1474 C CA . LEU A 1 186 ? -2.933 -8.095 -4.350 1.00 97.56 186 LEU A CA 1
ATOM 1475 C C . LEU A 1 186 ? -4.387 -8.521 -4.167 1.00 97.56 186 LEU A C 1
ATOM 1477 O O . LEU A 1 186 ? -4.996 -8.180 -3.156 1.00 97.56 186 LEU A O 1
ATOM 1481 N N . LYS A 1 187 ? -4.916 -9.317 -5.105 1.00 97.25 187 LYS A N 1
ATOM 1482 C CA . LYS A 1 187 ? -6.292 -9.806 -5.024 1.00 97.25 187 LYS A CA 1
ATOM 1483 C C . LYS A 1 187 ? -6.527 -10.601 -3.741 1.00 97.25 187 LYS A C 1
ATOM 1485 O O . LYS A 1 187 ? -7.496 -10.332 -3.049 1.00 97.25 187 LYS A O 1
ATOM 1490 N N . GLN A 1 188 ? -5.611 -11.496 -3.373 1.00 97.75 188 GLN A N 1
ATOM 1491 C CA . GLN A 1 188 ? -5.728 -12.289 -2.149 1.00 97.75 188 GLN A CA 1
ATOM 1492 C C . GLN A 1 188 ? -5.885 -11.423 -0.887 1.00 97.75 188 GLN A C 1
ATOM 1494 O O . GLN A 1 188 ? -6.738 -11.710 -0.049 1.00 97.75 188 GLN A O 1
ATOM 1499 N N . HIS A 1 189 ? -5.064 -10.382 -0.724 1.00 98.00 189 HIS A N 1
ATOM 1500 C CA . HIS A 1 189 ? -5.155 -9.509 0.450 1.00 98.00 189 HIS A CA 1
ATOM 1501 C C . HIS A 1 189 ? -6.405 -8.645 0.452 1.00 98.00 189 HIS A C 1
ATOM 1503 O O . HIS A 1 189 ? -6.995 -8.429 1.509 1.00 98.00 189 HIS A O 1
ATOM 1509 N N . ILE A 1 190 ? -6.798 -8.157 -0.721 1.00 97.12 190 ILE A N 1
ATOM 1510 C CA . ILE A 1 190 ? -8.003 -7.355 -0.868 1.00 97.12 190 ILE A CA 1
ATOM 1511 C C . ILE A 1 190 ? -9.238 -8.206 -0.557 1.00 97.12 190 ILE A C 1
ATOM 1513 O O . ILE A 1 190 ? -10.028 -7.809 0.292 1.00 97.12 190 ILE A O 1
ATOM 1517 N N . ASP A 1 191 ? -9.360 -9.395 -1.152 1.00 96.75 191 ASP A N 1
ATOM 1518 C CA . ASP A 1 191 ? -10.475 -10.316 -0.906 1.00 96.75 191 ASP A CA 1
ATOM 1519 C C . ASP A 1 191 ? -10.579 -10.643 0.584 1.00 96.75 191 ASP A C 1
ATOM 1521 O O . ASP A 1 191 ? -11.624 -10.448 1.196 1.00 96.75 191 ASP A O 1
ATOM 1525 N N . LYS A 1 192 ? -9.460 -11.015 1.212 1.00 97.75 192 LYS A N 1
ATOM 1526 C CA . LYS A 1 192 ? -9.424 -11.310 2.647 1.00 97.75 192 LYS A CA 1
ATOM 1527 C C . LYS A 1 192 ? -9.828 -10.113 3.515 1.00 97.75 192 LYS A C 1
ATOM 1529 O O . LYS A 1 192 ? -10.493 -10.287 4.540 1.00 97.75 192 LYS A O 1
ATOM 1534 N N . TYR A 1 193 ? -9.433 -8.900 3.132 1.00 97.88 193 TYR A N 1
ATOM 1535 C CA . TYR A 1 193 ? -9.853 -7.684 3.822 1.00 97.88 193 TYR A CA 1
ATOM 1536 C C . TYR A 1 193 ? -11.368 -7.483 3.711 1.00 97.88 193 TYR A C 1
ATOM 1538 O O . TYR A 1 193 ? -12.024 -7.319 4.739 1.00 97.88 193 TYR A O 1
ATOM 1546 N N . ILE A 1 194 ? -11.932 -7.589 2.507 1.00 96.00 194 ILE A N 1
ATOM 1547 C CA . ILE A 1 194 ? -13.372 -7.427 2.264 1.00 96.00 194 ILE A CA 1
ATOM 1548 C C . ILE A 1 194 ? -14.193 -8.516 2.971 1.00 96.00 194 ILE A C 1
ATOM 1550 O O . ILE A 1 194 ? -15.118 -8.202 3.721 1.00 96.00 194 ILE A O 1
ATOM 1554 N N . GLU A 1 195 ? -13.824 -9.788 2.806 1.00 95.75 195 GLU A N 1
ATOM 1555 C CA . GLU A 1 195 ? -14.511 -10.950 3.395 1.00 95.75 195 GLU A CA 1
ATOM 1556 C C . GLU A 1 195 ? -14.517 -10.916 4.927 1.00 95.75 195 GLU A C 1
ATOM 1558 O O . GLU A 1 195 ? -15.467 -11.365 5.565 1.00 95.75 195 GLU A O 1
ATOM 1563 N N . SER A 1 196 ? -13.473 -10.346 5.535 1.00 96.62 196 SER A N 1
ATOM 1564 C CA . SER A 1 196 ? -13.385 -10.188 6.991 1.00 96.62 196 SER A CA 1
ATOM 1565 C C . SER A 1 196 ? -14.131 -8.966 7.538 1.00 96.62 196 SER A C 1
ATOM 1567 O O . SER A 1 196 ? -14.014 -8.671 8.728 1.00 96.62 196 SER A O 1
ATOM 1569 N N . GLY A 1 197 ? -14.849 -8.214 6.698 1.00 95.50 197 GLY A N 1
ATOM 1570 C CA . GLY A 1 197 ? -15.486 -6.964 7.112 1.00 95.50 197 GLY A CA 1
ATOM 1571 C C . GLY A 1 197 ? -14.474 -5.865 7.452 1.00 95.50 197 GLY A C 1
ATOM 1572 O O . GLY A 1 197 ? -14.711 -5.054 8.344 1.00 95.50 197 GLY A O 1
ATOM 1573 N N . GLY A 1 198 ? -13.315 -5.872 6.791 1.00 96.25 198 GLY A N 1
ATOM 1574 C CA . GLY A 1 198 ? -12.231 -4.915 6.996 1.00 96.25 198 GLY A CA 1
ATOM 1575 C C . GLY A 1 198 ? -11.311 -5.218 8.184 1.00 96.25 198 GLY A C 1
ATOM 1576 O O . GLY A 1 198 ? -10.565 -4.344 8.615 1.00 96.25 198 GLY A O 1
ATOM 1577 N N . GLN A 1 199 ? -11.346 -6.427 8.752 1.00 96.69 199 GLN A N 1
ATOM 1578 C CA . GLN A 1 199 ? -10.654 -6.733 10.016 1.00 96.69 199 GLN A CA 1
ATOM 1579 C C . GLN A 1 199 ? -9.347 -7.518 9.868 1.00 96.69 199 GLN A C 1
ATOM 1581 O O . GLN A 1 199 ? -8.575 -7.601 10.832 1.00 96.69 199 GLN A O 1
ATOM 1586 N N . SER A 1 200 ? -9.068 -8.054 8.679 1.00 95.62 200 SER A N 1
ATOM 1587 C CA . SER A 1 200 ? -7.947 -8.960 8.421 1.00 95.62 200 SER A CA 1
ATOM 1588 C C . SER A 1 200 ? -7.163 -8.610 7.154 1.00 95.62 200 SER A C 1
ATOM 1590 O O . SER A 1 200 ? -7.684 -7.986 6.236 1.00 95.62 200 SER A O 1
ATOM 1592 N N . LEU A 1 201 ? -5.900 -9.051 7.126 1.00 90.25 201 LEU A N 1
ATOM 1593 C CA . LEU A 1 201 ? -4.967 -8.965 5.995 1.00 90.25 201 LEU A CA 1
ATOM 1594 C C . LEU A 1 201 ? -4.216 -10.282 5.814 1.00 90.25 201 LEU A C 1
ATOM 1596 O O . LEU A 1 201 ? -3.777 -10.886 6.829 1.00 90.25 201 LEU A O 1
#

Foldseek 3Di:
DAAAAPALEAEEEEEAPPADPVNQVVLQQVLCVLVVNHGYHYQYDYDDDDPVVLVCLVVVPQDCDPSLVVVCVRLCVNCVRHDPLRAYEYEYAACRQVSVQNSLVVDDQSSQQRYEYEYELYLAAHQQSSHVGYAYEYEPCQLEVNSVSHVVRCVNCVVRYDYFYADPPADSNNRDPPGPRCVVVSSVQVVQCSVVSNNGD